Protein AF-A0A8S8YDJ9-F1 (afdb_monomer_lite)

pLDDT: mean 74.44, std 11.53, range [41.59, 96.06]

Structure (mmCIF, N/CA/C/O backbone):
data_AF-A0A8S8YDJ9-F1
#
_entry.id   AF-A0A8S8YDJ9-F1
#
loop_
_atom_site.group_PDB
_atom_site.id
_atom_site.type_symbol
_atom_site.label_atom_id
_atom_site.label_alt_id
_atom_site.label_comp_id
_atom_site.label_asym_id
_atom_site.label_entity_id
_atom_site.label_seq_id
_atom_site.pdbx_PDB_ins_code
_atom_site.Cartn_x
_atom_site.Cartn_y
_atom_site.Cartn_z
_atom_site.occupancy
_atom_site.B_iso_or_equiv
_atom_site.auth_seq_id
_atom_site.auth_comp_id
_atom_site.auth_asym_id
_atom_site.auth_atom_id
_atom_site.pdbx_PDB_model_num
ATOM 1 N N . MET A 1 1 ? -12.419 0.292 -3.341 1.00 79.31 1 MET A N 1
ATOM 2 C CA . MET A 1 1 ? -11.740 0.612 -4.610 1.00 79.31 1 MET A CA 1
ATOM 3 C C . MET A 1 1 ? -10.949 -0.607 -5.027 1.00 79.31 1 MET A C 1
ATOM 5 O O . MET A 1 1 ? -10.351 -1.228 -4.160 1.00 79.31 1 MET A O 1
ATOM 9 N N . THR A 1 2 ? -10.992 -0.977 -6.296 1.00 84.62 2 THR A N 1
ATOM 10 C CA . THR A 1 2 ? -10.229 -2.103 -6.840 1.00 84.62 2 THR A CA 1
ATOM 11 C C . THR A 1 2 ? -9.260 -1.567 -7.877 1.00 84.62 2 THR A C 1
ATOM 13 O O . THR A 1 2 ? -9.658 -0.756 -8.713 1.00 84.62 2 THR A O 1
ATOM 16 N N . PHE A 1 3 ? -8.011 -2.000 -7.786 1.00 85.38 3 PHE A N 1
ATOM 17 C CA . PHE A 1 3 ? -6.952 -1.690 -8.730 1.00 85.38 3 PHE A CA 1
ATOM 18 C C . PHE A 1 3 ? -6.614 -2.952 -9.513 1.00 85.38 3 PHE A C 1
ATOM 20 O O . PHE A 1 3 ? -6.456 -4.022 -8.924 1.00 85.38 3 PHE A O 1
ATOM 27 N N . CYS A 1 4 ? -6.510 -2.809 -10.828 1.00 86.69 4 CYS A N 1
ATOM 28 C CA . CYS A 1 4 ? -5.960 -3.822 -11.713 1.00 86.69 4 CYS A CA 1
ATOM 29 C C . CYS A 1 4 ? -4.775 -3.193 -12.439 1.00 86.69 4 CYS A C 1
ATOM 31 O O . CYS A 1 4 ? -4.942 -2.200 -13.148 1.00 86.69 4 CYS A O 1
ATOM 33 N N . VAL A 1 5 ? -3.591 -3.749 -12.214 1.00 84.88 5 VAL A N 1
ATOM 34 C CA . VAL A 1 5 ? -2.336 -3.304 -12.811 1.00 84.88 5 VAL A CA 1
ATOM 35 C C . VAL A 1 5 ? -1.809 -4.437 -13.670 1.00 84.88 5 VAL A C 1
ATOM 37 O O . VAL A 1 5 ? -1.662 -5.562 -13.197 1.00 84.88 5 VAL A O 1
ATOM 40 N N . THR A 1 6 ? -1.540 -4.141 -14.935 1.00 85.94 6 THR A N 1
ATOM 41 C CA . THR A 1 6 ? -0.989 -5.109 -15.888 1.00 85.94 6 THR A CA 1
ATOM 42 C C . THR A 1 6 ? 0.289 -4.562 -16.497 1.00 85.94 6 THR A C 1
ATOM 44 O O . THR A 1 6 ? 0.335 -3.398 -16.904 1.00 85.94 6 THR A O 1
ATOM 47 N N . PHE A 1 7 ? 1.325 -5.397 -16.529 1.00 83.25 7 PHE A N 1
ATOM 48 C CA . PHE A 1 7 ? 2.661 -5.022 -16.972 1.00 83.25 7 PHE A CA 1
ATOM 49 C C . PHE A 1 7 ? 2.970 -5.595 -18.348 1.00 83.25 7 PHE A C 1
ATOM 51 O O . PHE A 1 7 ? 2.649 -6.744 -18.657 1.00 83.25 7 PHE A O 1
ATOM 58 N N . TYR A 1 8 ? 3.618 -4.784 -19.180 1.00 82.81 8 TYR A N 1
ATOM 59 C CA . TYR A 1 8 ? 4.035 -5.178 -20.518 1.00 82.81 8 TYR A CA 1
ATOM 60 C C . TYR A 1 8 ? 5.385 -4.551 -20.863 1.00 82.81 8 TYR A C 1
ATOM 62 O O . TYR A 1 8 ? 5.627 -3.375 -20.585 1.00 82.81 8 TYR A O 1
ATOM 70 N N . GLY A 1 9 ? 6.254 -5.320 -21.515 1.00 77.56 9 GLY A N 1
ATOM 71 C CA . GLY A 1 9 ? 7.500 -4.805 -22.071 1.00 77.56 9 GLY A CA 1
ATOM 72 C C . GLY A 1 9 ? 7.311 -4.041 -23.376 1.00 77.56 9 GLY A C 1
ATOM 73 O O . GLY A 1 9 ? 6.225 -4.007 -23.967 1.00 77.56 9 GLY A O 1
ATOM 74 N N . ALA A 1 10 ? 8.410 -3.452 -23.848 1.00 73.81 10 ALA A N 1
ATOM 75 C CA . ALA A 1 10 ? 8.499 -2.893 -25.189 1.00 73.81 10 ALA A CA 1
ATOM 76 C C . ALA A 1 10 ? 8.128 -3.930 -26.267 1.00 73.81 10 ALA A C 1
ATOM 78 O O . ALA A 1 10 ? 8.262 -5.141 -26.074 1.00 73.81 10 ALA A O 1
ATOM 79 N N . LEU A 1 11 ? 7.640 -3.435 -27.406 1.00 75.19 11 LEU A N 1
ATOM 80 C CA . LEU A 1 11 ? 7.320 -4.275 -28.558 1.00 75.19 11 LEU A CA 1
ATOM 81 C C . LEU A 1 11 ? 8.610 -4.863 -29.142 1.00 75.19 11 LEU A C 1
ATOM 83 O O . LEU A 1 11 ? 9.578 -4.131 -29.352 1.00 75.19 11 LEU A O 1
ATOM 87 N N . ASP A 1 12 ? 8.604 -6.166 -29.417 1.00 70.56 12 ASP A N 1
ATOM 88 C CA . ASP A 1 12 ? 9.659 -6.821 -30.187 1.00 70.56 12 ASP A CA 1
ATOM 89 C C . ASP A 1 12 ? 9.605 -6.405 -31.674 1.00 70.56 12 ASP A C 1
ATOM 91 O O . ASP A 1 12 ? 8.665 -5.745 -32.133 1.00 70.56 12 ASP A O 1
ATOM 95 N N . GLU A 1 13 ? 10.615 -6.800 -32.456 1.00 70.44 13 GLU A N 1
ATOM 96 C CA . GLU A 1 13 ? 10.688 -6.524 -33.904 1.00 70.44 13 GLU A CA 1
ATOM 97 C C . GLU A 1 13 ? 9.498 -7.109 -34.696 1.00 70.44 13 GLU A C 1
ATOM 99 O O . GLU A 1 13 ? 9.236 -6.711 -35.832 1.00 70.44 13 GLU A O 1
ATOM 104 N N . ASN A 1 14 ? 8.747 -8.029 -34.088 1.00 75.38 14 ASN A N 1
ATOM 105 C CA . ASN A 1 14 ? 7.589 -8.713 -34.645 1.00 75.38 14 ASN A CA 1
ATOM 106 C C . ASN A 1 14 ? 6.248 -8.123 -34.157 1.00 75.38 14 ASN A C 1
ATOM 108 O O . ASN A 1 14 ? 5.192 -8.609 -34.568 1.00 75.38 14 ASN A O 1
ATOM 112 N N . GLY A 1 15 ? 6.270 -7.072 -33.330 1.00 70.88 15 GLY A N 1
ATOM 113 C CA . GLY A 1 15 ? 5.084 -6.411 -32.784 1.00 70.88 15 GLY A CA 1
ATOM 114 C C . GLY A 1 15 ? 4.418 -7.137 -31.608 1.00 70.88 15 GLY A C 1
ATOM 115 O O . GLY A 1 15 ? 3.304 -6.765 -31.232 1.00 70.88 15 GLY A O 1
ATOM 116 N N . ASN A 1 16 ? 5.059 -8.144 -31.012 1.00 73.12 16 ASN A N 1
ATOM 117 C CA . ASN A 1 16 ? 4.584 -8.795 -29.793 1.00 73.12 16 ASN A CA 1
ATOM 118 C C . ASN A 1 16 ? 5.128 -8.085 -28.551 1.00 73.12 16 ASN A C 1
ATOM 120 O O . ASN A 1 16 ? 6.233 -7.547 -28.539 1.00 73.12 16 ASN A O 1
ATOM 124 N N . ARG A 1 17 ? 4.341 -8.103 -27.474 1.00 70.44 17 ARG A N 1
ATOM 125 C CA . ARG A 1 17 ? 4.758 -7.580 -26.169 1.00 70.44 17 ARG A CA 1
ATOM 126 C C . ARG A 1 17 ? 5.480 -8.679 -25.401 1.00 70.44 17 ARG A C 1
ATOM 128 O O . ARG A 1 17 ? 4.896 -9.739 -25.179 1.00 70.44 17 ARG A O 1
ATOM 135 N N . ALA A 1 18 ? 6.713 -8.423 -24.979 1.00 68.31 18 ALA A N 1
ATOM 136 C CA . ALA A 1 18 ? 7.407 -9.327 -24.072 1.00 68.31 18 ALA A CA 1
ATOM 137 C C . ALA A 1 18 ? 6.755 -9.275 -22.674 1.00 68.31 18 ALA A C 1
ATOM 139 O O . ALA A 1 18 ? 6.411 -8.177 -22.214 1.00 68.31 18 ALA A O 1
ATOM 140 N N . PRO A 1 19 ? 6.565 -10.422 -21.992 1.00 68.56 19 PRO A N 1
ATOM 141 C CA . PRO A 1 19 ? 6.197 -10.415 -20.582 1.00 68.56 19 PRO A CA 1
ATOM 142 C C . PRO A 1 19 ? 7.342 -9.787 -19.782 1.00 68.56 19 PRO A C 1
ATOM 144 O O . PRO A 1 19 ? 8.508 -10.120 -20.001 1.00 68.56 19 PRO A O 1
ATOM 147 N N . VAL A 1 20 ? 7.008 -8.850 -18.897 1.00 72.06 20 VAL A N 1
ATOM 148 C CA . VAL A 1 20 ? 7.967 -8.182 -18.017 1.00 72.06 20 VAL A CA 1
ATOM 149 C C . VAL A 1 20 ? 7.431 -8.245 -16.602 1.00 72.06 20 VAL A C 1
ATOM 151 O O . VAL A 1 20 ? 6.293 -7.854 -16.345 1.00 72.06 20 VAL A O 1
ATOM 154 N N . GLU A 1 21 ? 8.283 -8.710 -15.702 1.00 75.00 21 GLU A N 1
ATOM 155 C CA . GLU A 1 21 ? 8.014 -8.727 -14.275 1.00 75.00 21 GLU A CA 1
ATOM 156 C C . GLU A 1 21 ? 8.369 -7.360 -13.690 1.00 75.00 21 GLU A C 1
ATOM 158 O O . GLU A 1 21 ? 9.458 -6.830 -13.919 1.00 75.00 21 GLU A O 1
ATOM 163 N N . ALA A 1 22 ? 7.428 -6.774 -12.959 1.00 75.88 22 ALA A N 1
ATOM 164 C CA . ALA A 1 22 ? 7.598 -5.483 -12.308 1.00 75.88 22 ALA A CA 1
ATOM 165 C C . ALA A 1 22 ? 7.044 -5.532 -10.884 1.00 75.88 22 ALA A C 1
ATOM 167 O O . ALA A 1 22 ? 6.493 -6.549 -10.444 1.00 75.88 22 ALA A O 1
ATOM 168 N N . ARG A 1 23 ? 7.216 -4.430 -10.152 1.00 77.56 23 ARG A N 1
ATOM 169 C CA . ARG A 1 23 ? 6.798 -4.315 -8.756 1.00 77.56 23 ARG A CA 1
ATOM 170 C C . ARG A 1 23 ? 5.727 -3.253 -8.609 1.00 77.56 23 ARG A C 1
ATOM 172 O O . ARG A 1 23 ? 5.729 -2.232 -9.301 1.00 77.56 23 ARG A O 1
ATOM 179 N N . CYS A 1 24 ? 4.778 -3.517 -7.719 1.00 82.06 24 CYS A N 1
ATOM 180 C CA . CYS A 1 24 ? 3.691 -2.600 -7.416 1.00 82.06 24 CYS A CA 1
ATOM 181 C C . CYS A 1 24 ? 3.555 -2.429 -5.909 1.00 82.06 24 CYS A C 1
ATOM 183 O O . CYS A 1 24 ? 3.315 -3.396 -5.181 1.00 82.06 24 CYS A O 1
ATOM 185 N N . HIS A 1 25 ? 3.660 -1.181 -5.468 1.00 84.50 25 HIS A N 1
ATOM 186 C CA . HIS A 1 25 ? 3.605 -0.800 -4.071 1.00 84.50 25 HIS A CA 1
ATOM 187 C C . HIS A 1 25 ? 2.515 0.246 -3.860 1.00 84.50 25 HIS A C 1
ATOM 189 O O . HIS A 1 25 ? 2.492 1.288 -4.512 1.00 84.50 25 HIS A O 1
ATOM 195 N N . LEU A 1 26 ? 1.613 -0.007 -2.916 1.00 86.00 26 LEU A N 1
ATOM 196 C CA . LEU A 1 26 ? 0.724 1.032 -2.401 1.00 86.00 26 LEU A CA 1
ATOM 197 C C . LEU A 1 26 ? 1.397 1.671 -1.187 1.00 86.00 26 LEU A C 1
ATOM 199 O O . LEU A 1 26 ? 1.837 0.947 -0.302 1.00 86.00 26 LEU A O 1
ATOM 203 N N . MET A 1 27 ? 1.473 2.997 -1.117 1.00 85.81 27 MET A N 1
ATOM 204 C CA . MET A 1 27 ? 2.144 3.733 -0.038 1.00 85.81 27 MET A CA 1
ATOM 205 C C . MET A 1 27 ? 1.308 4.928 0.421 1.00 85.81 27 MET A C 1
ATOM 207 O O . MET A 1 27 ? 0.552 5.493 -0.366 1.00 85.81 27 MET A O 1
ATOM 211 N N . THR A 1 28 ? 1.459 5.345 1.677 1.00 86.62 28 THR A N 1
ATOM 212 C CA . THR A 1 28 ? 0.968 6.657 2.133 1.00 86.62 28 THR A CA 1
ATOM 213 C C . THR A 1 28 ? 1.988 7.761 1.858 1.00 86.62 28 THR A C 1
ATOM 215 O O . THR A 1 28 ? 3.147 7.473 1.560 1.00 86.62 28 THR A O 1
ATOM 218 N N . THR A 1 29 ? 1.606 9.033 1.998 1.00 86.25 29 THR A N 1
ATOM 219 C CA . THR A 1 29 ? 2.517 10.176 1.801 1.00 86.25 29 THR A CA 1
ATOM 220 C C . THR A 1 29 ? 3.839 10.038 2.562 1.00 86.25 29 THR A C 1
ATOM 222 O O . THR A 1 29 ? 4.905 10.235 1.978 1.00 86.25 29 THR A O 1
ATOM 225 N N . LYS A 1 30 ? 3.819 9.681 3.855 1.00 82.31 30 LYS A N 1
ATOM 226 C CA . LYS A 1 30 ? 5.060 9.548 4.640 1.00 82.31 30 LYS A CA 1
ATOM 227 C C . LYS A 1 30 ? 5.906 8.361 4.189 1.00 82.31 30 LYS A C 1
ATOM 229 O O . LYS A 1 30 ? 7.131 8.441 4.220 1.00 82.31 30 LYS A O 1
ATOM 234 N N . GLN A 1 31 ? 5.267 7.269 3.780 1.00 83.75 31 GLN A N 1
ATOM 235 C CA . GLN A 1 31 ? 5.960 6.099 3.243 1.00 83.75 31 GLN A CA 1
ATOM 236 C C . GLN A 1 31 ? 6.604 6.410 1.891 1.00 83.75 31 GLN A C 1
ATOM 238 O O . GLN A 1 31 ? 7.770 6.088 1.685 1.00 83.75 31 GLN A O 1
ATOM 243 N N . TYR A 1 32 ? 5.887 7.126 1.026 1.00 86.38 32 TYR A N 1
ATOM 244 C CA . TYR A 1 32 ? 6.387 7.583 -0.264 1.00 86.38 32 TYR A CA 1
ATOM 245 C C . TYR A 1 32 ? 7.590 8.524 -0.116 1.00 86.38 32 TYR A C 1
ATOM 247 O O . TYR A 1 32 ? 8.578 8.359 -0.818 1.00 86.38 32 TY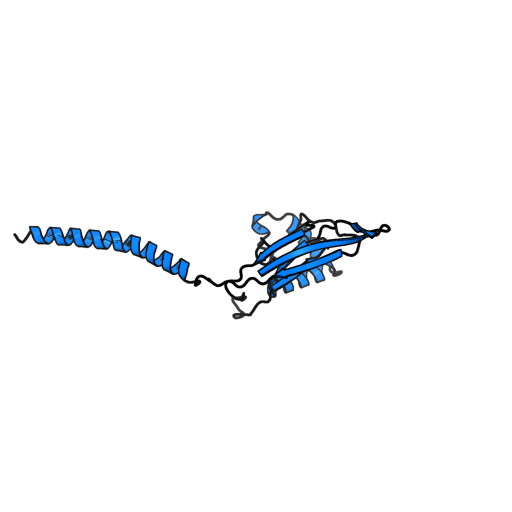R A O 1
ATOM 255 N N . GLN A 1 33 ? 7.573 9.449 0.849 1.00 86.25 33 GLN A N 1
ATOM 256 C CA . GLN A 1 33 ? 8.731 10.312 1.132 1.00 86.25 33 GLN A CA 1
ATOM 257 C C . GLN A 1 33 ? 9.979 9.515 1.538 1.00 86.25 33 GLN A C 1
ATOM 259 O O . GLN A 1 33 ? 11.093 9.858 1.147 1.00 86.25 33 GLN A O 1
ATOM 264 N N . ARG A 1 34 ? 9.806 8.435 2.311 1.00 81.38 34 ARG A N 1
ATOM 265 C CA . ARG A 1 34 ? 10.914 7.530 2.655 1.00 81.38 34 ARG A CA 1
ATOM 266 C C . ARG A 1 34 ? 11.397 6.741 1.444 1.00 81.38 34 ARG A C 1
ATOM 268 O O . ARG A 1 34 ? 12.600 6.575 1.286 1.00 81.38 34 ARG A O 1
ATOM 275 N N . TYR A 1 35 ? 10.476 6.290 0.595 1.00 82.12 35 TYR A N 1
ATOM 276 C CA . TYR A 1 35 ? 10.815 5.627 -0.662 1.00 82.12 35 TYR A CA 1
ATOM 277 C C . TYR A 1 35 ? 11.603 6.557 -1.587 1.00 82.12 35 TYR A C 1
ATOM 279 O O . TYR A 1 35 ? 12.647 6.169 -2.091 1.00 82.12 35 TYR A O 1
ATOM 287 N N . GLU A 1 36 ? 11.165 7.805 -1.759 1.00 85.69 36 GLU A N 1
ATOM 288 C CA . GLU A 1 36 ? 11.868 8.807 -2.566 1.00 85.69 36 GLU A CA 1
ATOM 289 C C . GLU A 1 36 ? 13.277 9.064 -2.028 1.00 85.69 36 GLU A C 1
ATOM 291 O O . GLU A 1 36 ? 14.239 9.127 -2.796 1.00 85.69 36 GLU A O 1
ATOM 296 N N . GLN A 1 37 ? 13.413 9.160 -0.703 1.00 80.88 37 GLN A N 1
ATOM 297 C CA . GLN A 1 37 ? 14.713 9.271 -0.065 1.00 80.88 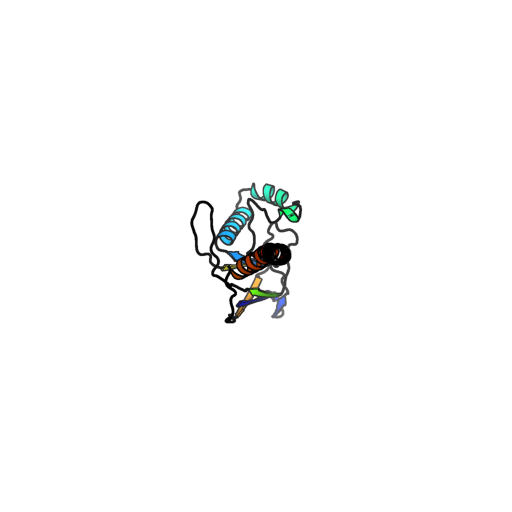37 GLN A CA 1
ATOM 298 C C . GLN A 1 37 ? 15.581 8.051 -0.391 1.00 80.88 37 GLN A C 1
ATOM 300 O O . GLN A 1 37 ? 16.685 8.236 -0.890 1.00 80.88 37 GLN A O 1
ATOM 305 N N . ALA A 1 38 ? 15.090 6.827 -0.179 1.00 78.50 38 ALA A N 1
ATOM 306 C CA . ALA A 1 38 ? 15.817 5.595 -0.493 1.00 78.50 38 ALA A CA 1
ATOM 307 C C . ALA A 1 38 ? 16.204 5.499 -1.982 1.00 78.50 38 ALA A C 1
ATOM 309 O O . ALA A 1 38 ? 17.346 5.185 -2.301 1.00 78.50 38 ALA A O 1
ATOM 310 N N . TYR A 1 39 ? 15.296 5.858 -2.890 1.00 80.00 39 TYR A N 1
ATOM 311 C CA . TYR A 1 39 ? 15.536 5.867 -4.332 1.00 80.00 39 TYR A CA 1
ATOM 312 C C . TYR A 1 39 ? 16.630 6.865 -4.728 1.00 80.00 39 TYR A C 1
ATOM 314 O O . TYR A 1 39 ? 17.572 6.511 -5.438 1.00 80.00 39 TYR A O 1
ATOM 322 N N . SER A 1 40 ? 16.521 8.110 -4.250 1.00 83.19 40 SER A N 1
ATOM 323 C CA . SER A 1 40 ? 17.510 9.170 -4.486 1.00 83.19 40 SER A CA 1
ATOM 324 C C . SER A 1 40 ? 18.891 8.740 -4.011 1.00 83.19 40 SER A C 1
ATOM 326 O O . SER A 1 40 ? 19.893 8.956 -4.682 1.00 83.19 40 SER A O 1
ATOM 328 N N . ASN A 1 41 ? 18.917 8.077 -2.866 1.00 77.00 41 ASN A N 1
ATOM 329 C CA . ASN A 1 41 ? 20.110 7.611 -2.205 1.00 77.00 41 ASN A CA 1
ATOM 330 C C . ASN A 1 41 ? 20.797 6.442 -2.919 1.00 77.00 41 ASN A C 1
ATOM 332 O O . ASN A 1 41 ? 22.004 6.525 -3.137 1.00 77.00 41 ASN A O 1
ATOM 336 N N . ALA A 1 42 ? 20.040 5.433 -3.357 1.00 73.75 42 ALA A N 1
ATOM 337 C CA . ALA A 1 42 ? 20.547 4.325 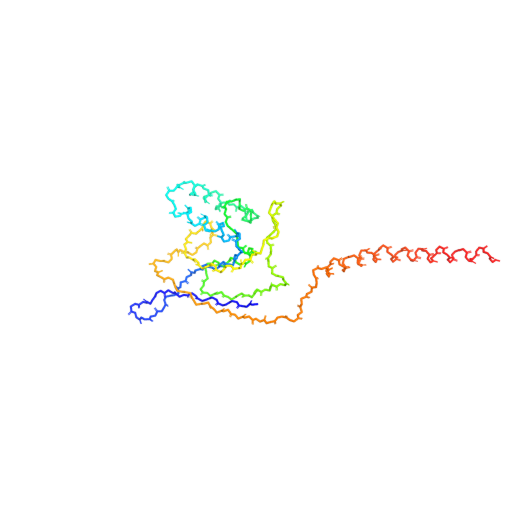-4.171 1.00 73.75 42 ALA A CA 1
ATOM 338 C C . ALA A 1 42 ? 21.102 4.797 -5.528 1.00 73.75 42 ALA A C 1
ATOM 340 O O . ALA A 1 42 ? 22.048 4.229 -6.060 1.00 73.75 42 ALA A O 1
ATOM 341 N N . HIS A 1 43 ? 20.551 5.884 -6.073 1.00 78.25 43 HIS A N 1
ATOM 342 C CA . HIS A 1 43 ? 21.034 6.504 -7.312 1.00 78.25 43 HIS A CA 1
ATOM 343 C C . HIS A 1 43 ? 22.018 7.659 -7.067 1.00 78.25 43 HIS A C 1
ATOM 345 O O . HIS A 1 43 ? 22.448 8.328 -8.012 1.00 78.25 43 HIS A O 1
ATOM 351 N N . SER A 1 44 ? 22.384 7.919 -5.809 1.00 74.62 44 SER A N 1
ATOM 352 C CA . SER A 1 44 ? 23.367 8.934 -5.450 1.00 74.62 44 SER A CA 1
ATOM 353 C C . SER A 1 44 ? 24.758 8.316 -5.379 1.00 74.62 44 SER A C 1
ATOM 355 O O . SER A 1 44 ? 24.946 7.205 -4.906 1.00 74.62 44 SER A O 1
ATOM 357 N N . SER A 1 45 ? 25.780 9.076 -5.771 1.00 64.25 45 SER A N 1
ATOM 358 C CA . SER A 1 45 ? 27.186 8.643 -5.699 1.00 64.25 45 SER A CA 1
ATOM 359 C C . SER A 1 45 ? 27.725 8.479 -4.258 1.00 64.25 45 SER A C 1
ATOM 361 O O . SER A 1 45 ? 28.933 8.314 -4.072 1.00 64.25 45 SER A O 1
ATOM 363 N N . TYR A 1 46 ? 26.879 8.595 -3.229 1.00 62.22 46 TYR A N 1
ATOM 364 C CA . TYR A 1 46 ? 27.265 8.513 -1.821 1.00 62.22 46 TYR A CA 1
ATOM 365 C C . TYR A 1 46 ? 27.161 7.051 -1.346 1.00 62.22 46 TYR A C 1
ATOM 367 O O . TYR A 1 46 ? 26.117 6.612 -0.875 1.00 62.22 46 TYR A O 1
ATOM 375 N N . GLY A 1 47 ? 28.267 6.310 -1.447 1.00 58.06 47 GLY A N 1
ATOM 376 C CA . GLY A 1 47 ? 28.357 4.856 -1.209 1.00 58.06 47 GLY A CA 1
ATOM 377 C C . GLY A 1 47 ? 28.213 4.366 0.239 1.00 58.06 47 GLY A C 1
ATOM 378 O O . GLY A 1 47 ? 28.795 3.353 0.586 1.00 58.06 47 GLY A O 1
ATOM 379 N N . TRP A 1 48 ? 27.488 5.081 1.102 1.00 65.50 48 TRP A N 1
ATOM 380 C CA . TRP A 1 48 ? 27.110 4.563 2.428 1.00 65.50 48 TRP A CA 1
ATOM 381 C C . TRP A 1 48 ? 25.789 3.788 2.397 1.00 65.50 48 TRP A C 1
ATOM 383 O O . TRP A 1 48 ? 25.440 3.147 3.384 1.00 65.50 48 TRP A O 1
ATOM 393 N N . TRP A 1 49 ? 25.044 3.879 1.292 1.00 63.88 49 TRP A N 1
ATOM 394 C CA . TRP A 1 49 ? 23.802 3.137 1.095 1.00 63.88 49 TRP A CA 1
ATOM 395 C C . TRP A 1 49 ? 24.046 1.672 0.775 1.00 63.88 49 TRP A C 1
ATOM 397 O O . TRP A 1 49 ? 23.379 0.843 1.377 1.00 63.88 49 TRP A O 1
ATOM 407 N N . ASP A 1 50 ? 25.046 1.365 -0.052 1.00 64.06 50 ASP A N 1
ATOM 408 C CA . ASP A 1 50 ? 25.442 -0.013 -0.371 1.00 64.06 50 ASP A CA 1
ATOM 409 C C . ASP A 1 50 ? 25.782 -0.806 0.907 1.00 64.06 50 ASP A C 1
ATOM 411 O O . ASP A 1 50 ? 25.282 -1.907 1.117 1.00 64.06 50 ASP A O 1
ATOM 415 N N . ASP A 1 51 ? 26.533 -0.192 1.832 1.00 66.00 51 ASP A N 1
ATOM 416 C CA . ASP A 1 51 ? 26.886 -0.800 3.124 1.00 66.00 51 ASP A CA 1
ATOM 417 C C . ASP A 1 51 ? 25.662 -1.060 4.026 1.00 66.00 51 ASP A C 1
ATOM 419 O O . ASP A 1 51 ? 25.685 -1.956 4.870 1.00 66.00 51 ASP A O 1
ATOM 423 N N . ILE A 1 52 ? 24.601 -0.255 3.907 1.00 65.12 52 ILE A N 1
ATOM 424 C CA . ILE A 1 52 ? 23.367 -0.433 4.685 1.00 65.12 52 ILE A CA 1
ATOM 425 C C . ILE A 1 52 ? 22.451 -1.453 4.019 1.00 65.12 52 ILE A C 1
ATOM 427 O O . ILE A 1 52 ? 21.829 -2.237 4.731 1.00 65.12 52 ILE A O 1
ATOM 431 N N . ASP A 1 53 ? 22.381 -1.472 2.693 1.00 64.94 53 ASP A N 1
ATOM 432 C CA . ASP A 1 53 ? 21.546 -2.404 1.940 1.00 64.94 53 ASP A CA 1
ATOM 433 C C . ASP A 1 53 ? 21.976 -3.856 2.188 1.00 64.94 53 ASP A C 1
ATOM 435 O O . ASP A 1 53 ? 21.151 -4.693 2.560 1.00 64.94 53 ASP A O 1
ATOM 439 N N . ASP A 1 54 ? 23.287 -4.118 2.181 1.00 64.50 54 ASP A N 1
ATOM 440 C CA . ASP A 1 54 ? 23.861 -5.420 2.548 1.00 64.50 54 ASP A CA 1
ATOM 441 C C . ASP A 1 54 ? 23.507 -5.836 3.992 1.00 64.50 54 ASP A C 1
ATOM 443 O O . ASP A 1 54 ? 23.231 -7.006 4.272 1.00 64.50 54 ASP A O 1
ATOM 447 N N . LEU A 1 55 ? 23.458 -4.882 4.933 1.00 62.88 55 LEU A N 1
ATOM 448 C CA . LEU A 1 55 ? 23.044 -5.137 6.322 1.00 62.88 55 LEU A CA 1
ATOM 449 C C . LEU A 1 55 ? 21.532 -5.375 6.465 1.00 62.88 55 LEU A C 1
ATOM 451 O O . LEU A 1 55 ? 21.087 -5.976 7.450 1.00 62.88 55 LEU A O 1
ATOM 455 N N . LEU A 1 56 ? 20.729 -4.868 5.529 1.00 62.84 56 LEU A N 1
ATOM 456 C CA . LEU A 1 56 ? 19.278 -5.042 5.492 1.00 62.84 56 LEU A CA 1
ATOM 457 C C . LEU A 1 56 ? 18.873 -6.334 4.771 1.00 62.84 56 LEU A C 1
ATOM 459 O O . LEU A 1 56 ? 17.860 -6.931 5.149 1.00 62.84 56 LEU A O 1
ATOM 463 N N . ALA A 1 57 ? 19.681 -6.801 3.816 1.00 62.94 57 ALA A N 1
ATOM 464 C CA . ALA A 1 57 ? 19.449 -8.017 3.042 1.00 62.94 57 ALA A CA 1
ATOM 465 C C . ALA A 1 57 ? 19.464 -9.302 3.899 1.00 62.94 57 ALA A C 1
ATOM 467 O O . ALA A 1 57 ? 18.624 -10.178 3.695 1.00 62.94 57 ALA A O 1
ATOM 468 N N . ASP A 1 58 ? 20.350 -9.406 4.901 1.00 61.75 58 ASP A N 1
ATOM 469 C CA . ASP A 1 58 ? 20.483 -10.591 5.784 1.00 61.75 58 ASP A CA 1
AT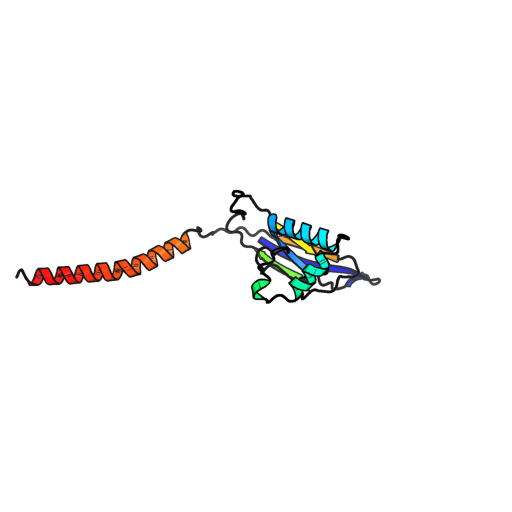OM 470 C C . ASP A 1 58 ? 19.601 -10.527 7.051 1.00 61.75 58 ASP A C 1
ATOM 472 O O . ASP A 1 58 ? 19.848 -11.155 8.087 1.00 61.75 58 ASP A O 1
ATOM 476 N N . ARG A 1 59 ? 18.550 -9.707 7.026 1.00 63.28 59 ARG A N 1
ATOM 477 C CA . ARG A 1 59 ? 17.709 -9.494 8.200 1.00 63.28 59 ARG A CA 1
ATOM 478 C C . ARG A 1 59 ? 16.677 -10.612 8.370 1.00 63.28 59 ARG A C 1
ATOM 480 O O . ARG A 1 59 ? 15.962 -10.978 7.441 1.00 63.28 59 ARG A O 1
ATOM 487 N N . ALA A 1 60 ? 16.510 -11.079 9.612 1.00 57.12 60 ALA A N 1
ATOM 488 C CA . ALA A 1 60 ? 15.457 -12.028 9.968 1.00 57.12 60 ALA A CA 1
ATOM 489 C C . ALA A 1 60 ? 14.064 -11.541 9.493 1.00 57.12 60 ALA A C 1
ATOM 491 O O . ALA A 1 60 ? 13.751 -10.353 9.661 1.00 57.12 60 ALA A O 1
ATOM 492 N N . PRO A 1 61 ? 13.193 -12.430 8.969 1.00 58.00 61 PRO A N 1
ATOM 493 C CA . PRO A 1 61 ? 11.908 -12.046 8.374 1.00 58.00 61 PRO A CA 1
ATOM 494 C C . PRO A 1 61 ? 11.026 -11.190 9.294 1.00 58.00 61 PRO A C 1
ATOM 496 O O . PRO A 1 61 ? 10.346 -10.272 8.840 1.00 58.00 61 PRO A O 1
ATOM 499 N N . GLU A 1 62 ? 11.066 -11.426 10.609 1.00 61.56 62 GLU A N 1
ATOM 500 C CA . GLU A 1 62 ? 10.309 -10.639 11.590 1.00 61.56 62 GLU A CA 1
ATOM 501 C C . GLU A 1 62 ? 10.743 -9.170 11.729 1.00 61.56 62 GLU A C 1
ATOM 503 O O . GLU A 1 62 ? 9.941 -8.340 12.167 1.00 61.56 62 GLU A O 1
ATOM 508 N N . LEU A 1 63 ? 11.989 -8.839 11.383 1.00 59.50 63 LEU A N 1
ATOM 509 C CA . LEU A 1 63 ? 12.570 -7.504 11.540 1.00 59.50 63 LEU A CA 1
ATOM 510 C C . LEU A 1 63 ? 12.511 -6.687 10.243 1.00 59.50 63 LEU A C 1
ATOM 512 O O . LEU A 1 63 ? 12.788 -5.486 10.268 1.00 59.50 63 LEU A O 1
ATOM 516 N N . ARG A 1 64 ? 12.118 -7.304 9.124 1.00 61.44 64 ARG A N 1
ATOM 517 C CA . ARG A 1 64 ? 11.980 -6.642 7.817 1.00 61.44 64 ARG A CA 1
ATOM 518 C C . ARG A 1 64 ? 10.982 -5.477 7.857 1.00 61.44 64 ARG A C 1
ATOM 520 O O . ARG A 1 64 ? 11.216 -4.437 7.263 1.00 61.44 64 ARG A O 1
ATOM 527 N N . ARG A 1 65 ? 9.948 -5.585 8.701 1.00 55.88 65 ARG A N 1
ATOM 528 C CA . ARG A 1 65 ? 8.976 -4.503 8.962 1.00 55.88 65 ARG A CA 1
ATOM 529 C C . ARG A 1 65 ? 9.540 -3.294 9.719 1.00 55.88 65 ARG A C 1
ATOM 531 O O . ARG A 1 65 ? 8.908 -2.242 9.745 1.00 55.88 65 ARG A O 1
ATOM 538 N N . TYR A 1 66 ? 10.664 -3.459 10.417 1.00 56.50 66 TYR A N 1
ATOM 539 C CA . TYR A 1 66 ? 11.283 -2.419 11.239 1.00 56.50 66 TYR A CA 1
ATOM 540 C C . TYR A 1 66 ? 12.510 -1.873 10.545 1.00 56.50 66 TYR A C 1
ATOM 542 O O . TYR A 1 66 ? 13.611 -1.961 11.081 1.00 56.50 66 TYR A O 1
ATOM 550 N N . ASP A 1 67 ? 12.345 -1.335 9.348 1.00 62.09 67 ASP A N 1
ATOM 551 C CA . ASP A 1 67 ? 13.449 -0.660 8.698 1.00 62.09 67 ASP A CA 1
ATOM 552 C C . ASP A 1 67 ? 13.584 0.780 9.234 1.00 62.09 67 ASP A C 1
ATOM 554 O O . ASP A 1 67 ? 12.701 1.612 8.996 1.00 62.09 67 ASP A O 1
ATOM 558 N N . PRO A 1 68 ? 14.631 1.094 10.029 1.00 56.19 68 PRO A N 1
ATOM 559 C CA . PRO A 1 68 ? 14.845 2.454 10.510 1.00 56.19 68 PRO A CA 1
ATOM 560 C C . PRO A 1 68 ? 15.214 3.422 9.379 1.00 56.19 68 PRO A C 1
ATOM 562 O O . PRO A 1 68 ? 15.117 4.632 9.588 1.00 56.19 68 PRO A O 1
ATOM 565 N N . MET A 1 69 ? 15.645 2.915 8.218 1.00 57.12 69 MET A N 1
ATOM 566 C CA . MET A 1 69 ? 16.193 3.722 7.122 1.00 57.12 69 MET A CA 1
ATOM 567 C C . MET A 1 69 ? 15.589 3.405 5.754 1.00 57.12 69 MET A C 1
ATOM 569 O O . MET A 1 69 ? 15.655 4.248 4.863 1.00 57.12 69 MET A O 1
ATOM 573 N N . GLY A 1 70 ? 14.957 2.250 5.600 1.00 64.69 70 GLY A N 1
ATOM 574 C CA . GLY A 1 70 ? 14.192 1.888 4.421 1.00 64.69 70 GLY A CA 1
ATOM 575 C C . GLY A 1 70 ? 12.728 2.297 4.482 1.00 64.69 70 GLY A C 1
ATOM 576 O O . GLY A 1 70 ? 12.195 2.873 5.443 1.00 64.69 70 GLY A O 1
ATOM 577 N N . TRP A 1 71 ? 12.079 2.035 3.363 1.00 74.44 71 TRP A N 1
ATOM 578 C CA . TRP A 1 71 ? 10.684 2.339 3.127 1.00 74.44 71 TRP A CA 1
ATOM 579 C C . TRP A 1 71 ? 9.839 1.092 3.382 1.00 74.44 71 TRP A C 1
ATOM 581 O O . TRP A 1 71 ? 10.320 -0.032 3.375 1.00 74.44 71 TRP A O 1
ATOM 591 N N . THR A 1 72 ? 8.558 1.297 3.663 1.00 74.81 72 THR A N 1
ATOM 592 C CA . THR A 1 72 ? 7.600 0.202 3.848 1.00 74.81 72 THR A CA 1
ATOM 593 C C . THR A 1 72 ? 6.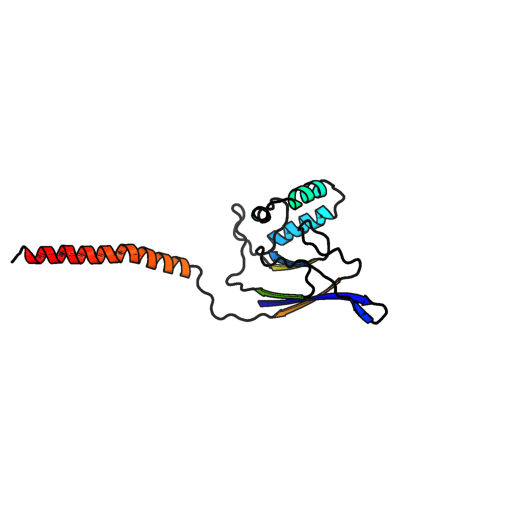338 0.538 3.080 1.00 74.81 72 THR A C 1
ATOM 595 O O . THR A 1 72 ? 5.976 1.712 2.967 1.00 74.81 72 THR A O 1
ATOM 598 N N . THR A 1 73 ? 5.656 -0.473 2.552 1.00 75.81 73 THR A N 1
ATOM 599 C CA . THR A 1 73 ? 4.373 -0.281 1.873 1.00 75.81 73 THR A CA 1
ATOM 600 C C . THR A 1 73 ? 3.241 -0.038 2.862 1.00 75.81 73 THR A C 1
ATOM 602 O O . THR A 1 73 ? 3.346 -0.292 4.068 1.00 75.81 73 THR A O 1
ATOM 605 N N . TYR A 1 74 ? 2.115 0.453 2.353 1.00 72.44 74 TYR A N 1
ATOM 606 C CA . TYR A 1 74 ? 0.866 0.576 3.086 1.00 72.44 74 TYR A CA 1
ATOM 607 C C . TYR A 1 74 ? 0.400 -0.811 3.506 1.00 72.44 74 TYR A C 1
ATOM 609 O O . TYR A 1 74 ? -0.288 -1.504 2.760 1.00 72.44 74 TYR A O 1
ATOM 617 N N . ARG A 1 75 ? 0.779 -1.216 4.720 1.00 70.81 75 ARG A N 1
ATOM 618 C CA . ARG A 1 75 ? 0.764 -2.617 5.155 1.00 70.81 75 ARG A CA 1
ATOM 619 C C . ARG A 1 75 ? 1.683 -3.469 4.260 1.00 70.81 75 ARG A C 1
ATOM 621 O O . ARG A 1 75 ? 1.715 -3.332 3.041 1.00 70.81 75 ARG A O 1
ATOM 628 N N . ASP A 1 76 ? 2.387 -4.412 4.871 1.00 59.53 76 ASP A N 1
ATOM 629 C CA . ASP A 1 76 ? 3.330 -5.314 4.179 1.00 59.53 76 ASP A CA 1
ATOM 630 C C . ASP A 1 76 ? 2.661 -6.161 3.068 1.00 59.53 76 ASP A C 1
ATOM 632 O O . ASP A 1 76 ? 3.296 -6.708 2.183 1.00 59.53 76 ASP A O 1
ATOM 636 N N . VAL A 1 77 ? 1.325 -6.226 3.082 1.00 60.78 77 VAL A N 1
ATOM 637 C CA . VAL A 1 77 ? 0.489 -6.983 2.137 1.00 60.78 77 VAL A CA 1
ATOM 638 C C . VAL A 1 77 ? 0.408 -6.341 0.743 1.00 60.78 77 VAL A C 1
ATOM 640 O O . VAL A 1 77 ? 0.019 -7.016 -0.204 1.00 60.78 77 VAL A O 1
ATOM 643 N N . HIS A 1 78 ? 0.747 -5.055 0.599 1.00 67.06 78 HIS A N 1
ATOM 644 C CA . HIS A 1 78 ? 0.695 -4.352 -0.693 1.00 67.06 78 HIS A CA 1
ATOM 645 C C . HIS A 1 78 ? 2.080 -4.141 -1.313 1.00 67.06 78 HIS A C 1
ATOM 647 O O . HIS A 1 78 ? 2.276 -3.170 -2.043 1.00 67.06 78 HIS A O 1
ATOM 653 N N . ALA A 1 79 ? 3.032 -5.020 -1.004 1.00 66.94 79 ALA A N 1
ATOM 654 C CA . ALA A 1 79 ? 4.252 -5.187 -1.774 1.00 66.94 79 ALA A CA 1
ATOM 655 C C . ALA A 1 79 ? 4.071 -6.392 -2.703 1.00 66.94 79 ALA A C 1
ATOM 657 O O . ALA A 1 79 ? 4.056 -7.537 -2.254 1.00 66.94 79 ALA A O 1
ATOM 658 N N . TYR A 1 80 ? 3.866 -6.124 -3.992 1.00 67.31 80 TYR A N 1
ATOM 659 C CA . TYR A 1 80 ? 3.797 -7.170 -5.006 1.00 67.31 80 TYR A CA 1
ATOM 660 C C . TYR A 1 80 ? 5.101 -7.173 -5.791 1.00 67.31 80 TYR A C 1
ATOM 662 O O . TYR A 1 80 ? 5.375 -6.232 -6.535 1.00 67.31 80 TYR A O 1
ATOM 670 N N . GLU A 1 81 ? 5.894 -8.221 -5.596 1.00 70.00 81 GLU A N 1
ATOM 671 C CA . GLU A 1 81 ? 7.221 -8.398 -6.186 1.00 70.00 81 GLU A CA 1
ATOM 672 C C . GLU A 1 81 ? 7.170 -9.465 -7.291 1.00 70.00 81 GLU A C 1
ATOM 674 O O . GLU A 1 81 ? 6.452 -10.456 -7.156 1.00 70.00 81 GLU A O 1
ATOM 679 N N . ALA A 1 82 ? 7.916 -9.252 -8.382 1.00 70.75 82 ALA A N 1
ATOM 680 C CA . ALA A 1 82 ? 8.056 -10.184 -9.510 1.00 70.75 82 ALA A CA 1
ATOM 681 C C . ALA A 1 82 ? 6.718 -10.667 -10.119 1.00 70.75 82 ALA A C 1
ATOM 683 O O . ALA A 1 82 ? 6.454 -11.861 -10.267 1.00 70.75 82 ALA A O 1
ATOM 684 N N . VAL A 1 83 ? 5.841 -9.721 -10.469 1.00 72.44 83 VAL A N 1
ATOM 685 C CA . VAL A 1 83 ? 4.481 -9.998 -10.960 1.00 72.44 83 VAL A CA 1
ATOM 686 C C . VAL A 1 83 ? 4.251 -9.401 -12.348 1.00 72.44 83 VAL A C 1
ATOM 688 O O . VAL A 1 83 ? 4.706 -8.301 -12.645 1.00 72.44 83 VAL A O 1
ATOM 691 N N . ASN A 1 84 ? 3.504 -10.123 -13.192 1.00 73.75 84 ASN A N 1
ATOM 692 C CA . ASN A 1 84 ? 3.066 -9.659 -14.521 1.00 73.75 84 ASN A CA 1
ATOM 693 C C . ASN A 1 84 ? 1.694 -8.956 -14.473 1.00 73.75 84 ASN A C 1
ATOM 695 O O . ASN A 1 84 ? 1.386 -8.087 -15.288 1.00 73.75 84 ASN A O 1
ATOM 699 N N . GLU A 1 85 ? 0.860 -9.334 -13.507 1.00 79.44 85 GLU A N 1
ATOM 700 C CA . GLU A 1 85 ? -0.468 -8.770 -13.286 1.00 79.44 85 GLU A CA 1
ATOM 701 C C . GLU A 1 85 ? -0.774 -8.777 -11.790 1.00 79.44 85 GLU A C 1
ATOM 703 O O . GLU A 1 85 ? -0.511 -9.758 -11.091 1.00 79.44 85 GLU A O 1
ATOM 708 N N . VAL A 1 86 ? -1.353 -7.680 -11.304 1.00 82.12 86 VAL A N 1
ATOM 709 C CA . VAL A 1 86 ? -1.797 -7.539 -9.920 1.00 82.12 86 VAL A CA 1
ATOM 710 C C . VAL A 1 86 ? -3.220 -7.013 -9.903 1.00 82.12 86 VAL A C 1
ATOM 712 O O . VAL A 1 86 ? -3.516 -5.951 -10.449 1.00 82.12 86 VAL A O 1
ATOM 715 N N . SER A 1 87 ? -4.097 -7.722 -9.197 1.00 83.44 87 SER A N 1
ATOM 716 C CA . SER A 1 87 ? -5.415 -7.212 -8.838 1.00 83.44 87 SER A CA 1
ATOM 717 C C . SER A 1 87 ? -5.559 -7.198 -7.326 1.00 83.44 87 SER A C 1
ATOM 719 O O . SER A 1 87 ? -5.458 -8.237 -6.672 1.00 83.44 87 SER A O 1
ATOM 721 N N . PHE A 1 88 ? -5.796 -6.017 -6.759 1.00 81.50 88 PHE A N 1
ATOM 722 C CA . PHE A 1 88 ? -6.045 -5.874 -5.331 1.00 81.50 88 PHE A CA 1
ATOM 723 C C . PHE A 1 88 ? -7.182 -4.898 -5.060 1.00 81.50 88 PHE A C 1
ATOM 725 O O . PHE A 1 88 ? -7.425 -3.939 -5.795 1.00 81.50 88 PHE A O 1
ATOM 732 N N . SER A 1 89 ? -7.911 -5.148 -3.975 1.00 81.44 89 SER A N 1
ATOM 733 C CA . SER A 1 89 ? -9.021 -4.302 -3.552 1.00 81.44 89 SER A CA 1
ATOM 734 C C . SER A 1 89 ? -8.730 -3.660 -2.208 1.00 81.44 89 SER A C 1
ATOM 736 O O . SER A 1 89 ? -8.544 -4.352 -1.208 1.00 81.44 89 SER A O 1
ATOM 738 N N . LEU A 1 90 ? -8.775 -2.334 -2.175 1.00 77.31 90 LEU A N 1
ATOM 739 C CA . LEU A 1 90 ? -8.621 -1.545 -0.970 1.00 77.31 90 LEU A CA 1
ATOM 740 C C . LEU A 1 90 ? -9.990 -1.176 -0.374 1.00 77.31 90 LEU A C 1
ATOM 742 O O . LEU A 1 90 ? -10.900 -0.668 -1.052 1.00 77.31 90 LEU A O 1
ATOM 746 N N . SER A 1 91 ? -10.111 -1.446 0.926 1.00 75.44 91 SER A N 1
ATOM 747 C CA . SER A 1 91 ? -11.184 -0.990 1.813 1.00 75.44 91 SER A CA 1
ATOM 748 C C . SER A 1 91 ? -10.665 0.165 2.653 1.00 75.44 91 SER A C 1
ATOM 750 O O . SER A 1 91 ? -9.830 -0.072 3.519 1.00 75.44 91 SER A O 1
ATOM 752 N N . LEU A 1 92 ? -11.150 1.384 2.433 1.00 72.19 92 LEU A N 1
ATOM 753 C CA . LEU A 1 92 ? -10.871 2.495 3.341 1.00 72.19 92 LEU A CA 1
ATOM 754 C C . LEU A 1 92 ? -12.147 2.810 4.112 1.00 72.19 92 LEU A C 1
ATOM 756 O O . LEU A 1 92 ? -13.100 3.341 3.547 1.00 72.19 92 LEU A O 1
ATOM 760 N N . ASP A 1 93 ? -12.162 2.441 5.391 1.00 67.44 93 ASP A N 1
ATOM 761 C CA . ASP A 1 93 ? -13.275 2.733 6.305 1.00 67.44 93 ASP A CA 1
ATOM 762 C C . ASP A 1 93 ? -13.205 4.175 6.839 1.00 67.44 93 ASP A C 1
ATOM 764 O O . ASP A 1 93 ? -14.210 4.763 7.235 1.00 67.44 93 ASP A O 1
ATOM 768 N N . LYS A 1 94 ? -12.009 4.768 6.818 1.00 67.69 94 LYS A N 1
ATOM 769 C CA . LYS A 1 94 ? -11.732 6.165 7.149 1.00 67.69 94 LYS A CA 1
ATOM 770 C C . LYS A 1 94 ? -10.620 6.656 6.223 1.00 67.69 94 LYS A C 1
ATOM 772 O O . LYS A 1 94 ? -9.798 5.858 5.781 1.00 67.69 94 LYS A O 1
ATOM 777 N N . ALA A 1 95 ? -10.595 7.955 5.938 1.00 67.94 95 ALA A N 1
ATOM 778 C CA . ALA A 1 95 ? -9.411 8.569 5.352 1.00 67.94 95 ALA A CA 1
ATOM 779 C C . ALA A 1 95 ? -8.218 8.373 6.305 1.00 67.94 95 ALA A C 1
ATOM 781 O O . ALA A 1 95 ? -8.354 8.555 7.522 1.00 67.94 95 ALA A O 1
ATOM 782 N N . GLU A 1 96 ? -7.099 7.915 5.749 1.00 69.62 96 GLU A N 1
ATOM 783 C CA . GLU A 1 96 ? -5.898 7.600 6.513 1.00 69.62 96 GLU A CA 1
ATOM 784 C C . GLU A 1 96 ? -5.279 8.906 7.021 1.00 69.62 96 GLU A C 1
ATOM 786 O O . GLU A 1 96 ? -5.248 9.926 6.327 1.00 69.62 96 GLU A O 1
ATOM 791 N N . VAL A 1 97 ? -4.855 8.890 8.279 1.00 70.12 97 VAL A N 1
ATOM 792 C CA . VAL A 1 97 ? -4.276 10.052 8.946 1.00 70.12 97 VAL A CA 1
ATOM 793 C C . VAL A 1 97 ? -3.032 9.571 9.662 1.00 70.12 97 VAL A C 1
ATOM 795 O O . VAL A 1 97 ? -3.114 8.690 10.523 1.00 70.12 97 VAL A O 1
ATOM 798 N N . SER A 1 98 ? -1.893 10.173 9.344 1.00 66.56 98 SER A N 1
ATOM 799 C CA . SER A 1 98 ? -0.676 9.929 10.101 1.00 66.56 98 SER A CA 1
ATOM 800 C C . SER A 1 98 ? -0.738 10.688 11.408 1.00 66.56 98 SER A C 1
ATOM 802 O O . SER A 1 98 ? -1.055 11.879 11.458 1.00 66.56 98 SER A O 1
ATOM 804 N N . ARG A 1 99 ? -0.461 9.963 12.489 1.00 62.50 99 ARG A N 1
ATOM 805 C CA . ARG A 1 99 ? -0.324 10.519 13.830 1.00 62.50 99 ARG A CA 1
ATOM 806 C C . ARG A 1 99 ? 1.122 10.363 14.239 1.00 62.50 99 ARG A C 1
ATOM 808 O O . ARG A 1 99 ? 1.570 9.255 14.528 1.00 62.50 99 ARG A O 1
ATOM 815 N N . SER A 1 100 ? 1.845 11.472 14.269 1.00 67.31 100 SER A N 1
ATOM 816 C CA . SER A 1 100 ? 3.155 11.503 14.904 1.00 67.31 100 SER A CA 1
ATOM 817 C C . SER A 1 100 ? 2.986 11.835 16.389 1.00 67.31 100 SER A C 1
ATOM 819 O O . SER A 1 100 ? 2.022 12.471 16.805 1.00 67.31 100 SER A O 1
ATOM 821 N N . LEU A 1 101 ? 3.930 11.399 17.223 1.00 67.38 101 LEU A N 1
ATOM 822 C CA . LEU A 1 101 ? 3.958 11.795 18.637 1.00 67.38 101 LEU A CA 1
ATOM 823 C C . LEU A 1 101 ? 4.244 13.299 18.807 1.00 67.38 101 LEU A C 1
ATOM 825 O O . LEU A 1 101 ? 3.962 13.860 19.862 1.00 67.38 101 LEU A O 1
ATOM 829 N N . PHE A 1 102 ? 4.796 13.939 17.770 1.00 75.12 102 PHE A N 1
ATOM 830 C CA . PHE A 1 102 ? 5.269 15.326 17.803 1.00 75.12 102 PHE A CA 1
ATOM 831 C C . PHE A 1 102 ? 4.662 16.225 16.718 1.00 75.12 102 PHE A C 1
ATOM 833 O O . PHE A 1 102 ? 4.693 17.443 16.862 1.00 75.12 102 PHE A O 1
ATOM 840 N N . SER A 1 103 ? 4.108 15.642 15.653 1.00 62.09 103 SER A N 1
ATOM 841 C CA . SER A 1 103 ? 3.271 16.350 14.677 1.00 62.09 103 SER A CA 1
ATOM 842 C C . SER A 1 103 ? 1.851 15.824 14.820 1.00 62.09 103 SER A C 1
ATOM 844 O O . SER A 1 103 ? 1.679 14.629 15.039 1.00 62.09 103 SER A O 1
ATOM 846 N N . GLY A 1 104 ? 0.854 16.704 14.762 1.00 74.44 104 GLY A N 1
ATOM 847 C CA . GLY A 1 104 ? -0.550 16.346 14.953 1.00 74.44 104 GLY A CA 1
ATOM 848 C C . GLY A 1 104 ? -1.100 15.389 13.888 1.00 74.44 104 GLY A C 1
ATOM 849 O O . GLY A 1 104 ? -0.386 14.621 13.251 1.00 74.44 104 GLY A O 1
ATOM 850 N N . GLU A 1 105 ? -2.415 15.421 13.703 1.00 76.62 105 GLU A N 1
ATOM 851 C CA . GLU A 1 105 ? -3.075 14.650 12.649 1.00 76.62 105 GLU A CA 1
ATOM 852 C C . GLU A 1 105 ? -2.830 15.300 11.279 1.00 76.62 105 GLU A C 1
ATOM 854 O O . GLU A 1 105 ? -3.347 16.382 11.006 1.00 76.62 105 GLU A O 1
ATOM 859 N N . GLU A 1 106 ? -2.047 14.636 10.426 1.00 78.31 106 GLU A N 1
ATOM 860 C CA . GLU A 1 106 ? -1.832 15.024 9.027 1.00 78.31 106 GLU A CA 1
ATOM 861 C C . GLU A 1 106 ? -2.589 14.068 8.101 1.00 78.31 106 GLU A C 1
ATOM 863 O O . GLU A 1 106 ? -2.494 12.845 8.236 1.00 78.31 106 GLU A O 1
ATOM 868 N N . TRP A 1 107 ? -3.349 14.632 7.160 1.00 78.56 107 TRP A N 1
ATOM 869 C CA . TRP A 1 107 ? -4.004 13.860 6.106 1.00 78.56 107 TRP A CA 1
ATOM 870 C C . TRP A 1 107 ? -2.952 13.201 5.220 1.00 78.56 107 TRP A C 1
ATOM 872 O O . TRP A 1 107 ? -2.011 13.868 4.787 1.00 78.56 107 TRP A O 1
ATOM 882 N N . GLU A 1 108 ? -3.121 11.908 4.953 1.00 80.12 108 GLU A N 1
ATOM 883 C CA . GLU A 1 108 ? -2.253 11.179 4.036 1.00 80.12 108 GLU A CA 1
ATOM 884 C C . GLU A 1 108 ? -2.987 10.820 2.749 1.00 80.12 108 GLU A C 1
ATOM 886 O O . GLU A 1 108 ? -4.110 10.310 2.767 1.00 80.12 108 GLU A O 1
ATOM 891 N N . ASP A 1 109 ? -2.303 11.053 1.635 1.00 83.88 109 ASP A N 1
ATOM 892 C CA . ASP A 1 109 ? -2.706 10.593 0.317 1.00 83.88 109 ASP A CA 1
ATOM 893 C C . ASP A 1 109 ? -2.099 9.215 0.034 1.00 83.88 109 ASP A C 1
ATOM 895 O O . ASP A 1 109 ? -1.042 8.847 0.561 1.00 83.88 109 ASP A O 1
ATOM 899 N N . PHE A 1 110 ? -2.775 8.452 -0.825 1.00 85.50 110 PHE A N 1
ATOM 900 C CA . PHE A 1 110 ? -2.296 7.161 -1.303 1.00 85.50 110 PHE A CA 1
ATOM 901 C C . PHE A 1 110 ? -1.545 7.323 -2.623 1.00 85.50 110 PHE A C 1
ATOM 903 O O . PHE A 1 110 ? -2.075 7.873 -3.589 1.00 85.50 110 PHE A O 1
ATOM 910 N N . TYR A 1 111 ? -0.338 6.774 -2.673 1.00 86.06 111 TYR A N 1
ATOM 911 C CA . TYR A 1 111 ? 0.521 6.721 -3.845 1.00 86.06 111 TYR A CA 1
ATOM 912 C C . TYR A 1 111 ? 0.627 5.276 -4.317 1.00 86.06 111 TYR A C 1
ATOM 914 O O . TYR A 1 111 ? 0.934 4.378 -3.532 1.00 86.06 111 TYR A O 1
ATOM 922 N N . LEU A 1 112 ? 0.364 5.055 -5.603 1.00 87.06 112 LEU A N 1
ATOM 923 C CA . LEU A 1 112 ? 0.660 3.794 -6.269 1.00 87.06 112 LEU A CA 1
ATOM 924 C C . LEU A 1 112 ? 2.013 3.945 -6.959 1.00 87.06 112 LEU A C 1
ATOM 926 O O . LEU A 1 112 ? 2.136 4.705 -7.918 1.00 87.06 112 LEU A O 1
ATOM 930 N N . VAL A 1 113 ? 3.018 3.246 -6.449 1.00 85.62 113 VAL A N 1
ATOM 931 C CA . VAL A 1 113 ? 4.371 3.236 -6.998 1.00 85.62 113 VAL A CA 1
ATOM 932 C C . VAL A 1 113 ? 4.533 1.968 -7.821 1.00 85.62 113 VAL A C 1
ATOM 934 O O . VAL A 1 113 ? 4.278 0.864 -7.343 1.00 85.62 113 VAL A O 1
ATOM 937 N N . ILE A 1 114 ? 4.912 2.148 -9.080 1.00 85.19 114 ILE A N 1
ATOM 938 C CA . ILE A 1 114 ? 5.278 1.066 -9.987 1.00 85.19 114 ILE A CA 1
ATOM 939 C C . ILE A 1 114 ? 6.745 1.266 -10.305 1.00 85.19 114 ILE A C 1
ATOM 941 O O . ILE A 1 114 ? 7.126 2.328 -10.804 1.00 85.19 114 ILE A O 1
ATOM 945 N N . ASP A 1 115 ? 7.549 0.257 -10.011 1.00 78.31 115 ASP A N 1
ATOM 946 C CA . ASP A 1 115 ? 8.979 0.316 -10.232 1.00 78.31 115 ASP A CA 1
ATOM 947 C C . ASP A 1 115 ? 9.524 -1.012 -10.774 1.00 78.31 115 ASP A C 1
ATOM 949 O O . ASP A 1 115 ? 8.834 -2.036 -10.815 1.00 78.31 115 ASP A O 1
ATOM 953 N N . ALA A 1 116 ? 10.743 -0.938 -11.301 1.00 73.44 116 ALA A N 1
ATOM 954 C CA . ALA A 1 116 ? 11.432 -2.057 -11.931 1.00 73.44 116 ALA A CA 1
ATOM 955 C C . ALA A 1 116 ? 12.944 -2.036 -11.657 1.00 73.44 116 ALA A C 1
ATOM 957 O O . ALA A 1 116 ? 13.704 -2.639 -12.411 1.00 73.44 116 ALA A O 1
ATOM 958 N N . TRP A 1 117 ? 13.383 -1.290 -10.639 1.00 71.50 117 TRP A N 1
ATOM 959 C CA . TRP A 1 117 ? 14.791 -1.219 -10.241 1.00 71.50 117 TRP A CA 1
ATOM 960 C C . TRP A 1 117 ? 15.037 -2.190 -9.091 1.00 71.50 117 TRP A C 1
ATOM 962 O O . TRP A 1 117 ? 14.145 -2.410 -8.278 1.00 71.50 117 TRP A O 1
ATOM 972 N N . ASP A 1 118 ? 16.229 -2.773 -9.027 1.00 68.19 118 ASP A N 1
ATOM 973 C CA . ASP A 1 118 ? 16.635 -3.643 -7.921 1.00 68.19 118 ASP A CA 1
ATOM 974 C C . ASP A 1 118 ? 16.730 -2.820 -6.629 1.00 68.19 118 ASP A C 1
ATOM 976 O O . ASP A 1 118 ? 17.598 -1.961 -6.486 1.00 68.19 118 ASP A O 1
ATOM 980 N N . ASN A 1 119 ? 15.762 -3.028 -5.738 1.00 61.50 119 ASN A N 1
ATOM 981 C CA . ASN A 1 119 ? 15.709 -2.407 -4.427 1.00 61.50 119 ASN A CA 1
ATOM 982 C C . ASN A 1 119 ? 16.053 -3.513 -3.424 1.00 61.50 119 ASN A C 1
ATOM 984 O O . ASN A 1 119 ? 15.643 -4.647 -3.638 1.00 61.50 119 ASN A O 1
ATOM 988 N N . GLY A 1 120 ? 16.765 -3.217 -2.329 1.00 55.88 120 GLY A N 1
ATOM 989 C CA . GLY A 1 120 ? 17.270 -4.228 -1.375 1.00 55.88 120 GLY A CA 1
ATOM 990 C C . GLY A 1 120 ? 16.232 -5.132 -0.687 1.00 55.88 120 GLY A C 1
ATOM 991 O O . GLY A 1 120 ? 16.539 -5.911 0.220 1.00 55.88 120 GLY A O 1
ATOM 992 N N . HIS A 1 121 ? 14.969 -5.077 -1.106 1.00 60.81 121 HIS A N 1
ATOM 993 C CA . HIS A 1 121 ? 14.007 -6.143 -0.902 1.00 60.81 121 HIS A CA 1
ATOM 994 C C . HIS A 1 121 ? 14.396 -7.393 -1.718 1.00 60.81 121 HIS A C 1
ATOM 996 O O . HIS A 1 121 ? 13.974 -7.598 -2.847 1.00 60.81 121 HIS A O 1
ATOM 1002 N N . GLY A 1 122 ? 15.171 -8.292 -1.103 1.00 51.47 122 GLY A N 1
ATOM 1003 C CA . GLY A 1 122 ? 15.462 -9.613 -1.677 1.00 51.47 122 GLY A CA 1
ATOM 1004 C C . GLY A 1 122 ? 14.211 -10.427 -2.057 1.00 51.47 122 GLY A C 1
ATOM 1005 O O . GLY A 1 122 ? 13.276 -10.529 -1.254 1.00 51.47 122 GLY A O 1
ATOM 1006 N N . GLY A 1 123 ? 14.258 -11.057 -3.237 1.00 54.09 123 GLY A N 1
ATOM 1007 C CA . GLY A 1 123 ? 13.113 -11.677 -3.935 1.00 54.09 123 GLY A CA 1
ATOM 1008 C C . GLY A 1 123 ? 12.799 -11.021 -5.288 1.00 54.09 123 GLY A C 1
ATOM 1009 O O . GLY A 1 123 ? 11.739 -11.241 -5.871 1.00 54.09 123 GLY A O 1
ATOM 1010 N N . ASP A 1 124 ? 13.720 -10.193 -5.763 1.00 56.72 124 ASP A N 1
ATOM 1011 C CA . ASP A 1 124 ? 13.498 -9.167 -6.754 1.00 56.72 124 ASP A CA 1
ATOM 1012 C C . ASP A 1 124 ? 13.572 -9.728 -8.197 1.00 56.72 124 ASP A C 1
ATOM 1014 O O . ASP A 1 124 ? 14.338 -10.640 -8.517 1.00 56.72 124 ASP A O 1
ATOM 1018 N N . ALA A 1 125 ? 12.712 -9.227 -9.090 1.00 57.00 125 ALA A N 1
ATOM 1019 C CA . ALA A 1 125 ? 12.843 -9.510 -10.519 1.00 57.00 125 ALA A CA 1
ATOM 1020 C C . ALA A 1 125 ? 13.962 -8.641 -11.097 1.00 57.00 125 ALA A C 1
ATOM 1022 O O . ALA A 1 125 ? 13.974 -7.430 -10.858 1.00 57.00 125 ALA A O 1
ATOM 1023 N N . THR A 1 126 ? 14.862 -9.243 -11.882 1.00 59.22 126 THR A N 1
ATOM 1024 C CA . THR A 1 126 ? 15.993 -8.540 -12.501 1.00 59.22 126 THR A CA 1
ATOM 1025 C C . THR A 1 126 ? 15.512 -7.323 -13.289 1.00 59.22 126 THR A C 1
ATOM 1027 O O . THR A 1 126 ? 14.555 -7.419 -14.059 1.00 59.22 126 THR A O 1
ATOM 1030 N N . THR A 1 127 ? 16.211 -6.194 -13.123 1.00 60.78 127 THR A N 1
ATOM 1031 C CA . THR A 1 127 ? 15.878 -4.928 -13.794 1.00 60.78 127 THR A CA 1
ATOM 1032 C C . THR A 1 127 ? 15.687 -5.152 -15.303 1.00 60.78 127 THR A C 1
ATOM 1034 O O . THR A 1 127 ? 16.628 -5.585 -15.982 1.00 60.78 127 THR A O 1
ATOM 1037 N N . PRO A 1 128 ? 14.497 -4.867 -15.865 1.00 62.09 128 PRO A N 1
ATOM 1038 C CA . PRO A 1 128 ? 14.256 -5.015 -17.290 1.00 62.09 128 PRO A CA 1
ATOM 1039 C C . PRO A 1 128 ? 15.160 -4.058 -18.065 1.00 62.09 128 PRO A C 1
ATOM 1041 O O . PRO A 1 128 ? 15.109 -2.844 -17.883 1.00 62.09 128 PRO A O 1
ATOM 1044 N N . ASN A 1 129 ? 15.956 -4.582 -18.996 1.00 62.94 129 ASN A N 1
ATOM 1045 C CA . ASN A 1 129 ? 16.863 -3.780 -19.830 1.00 62.94 129 ASN A CA 1
ATOM 1046 C C . ASN A 1 129 ? 16.120 -2.998 -20.947 1.00 62.94 129 ASN A C 1
ATOM 1048 O O . ASN A 1 129 ? 16.694 -2.654 -21.980 1.00 62.94 129 ASN A O 1
ATOM 1052 N N . SER A 1 130 ? 14.812 -2.780 -20.778 1.00 66.88 130 SER A N 1
ATOM 1053 C CA . SER A 1 130 ? 13.884 -2.220 -21.763 1.00 66.88 130 SER A CA 1
ATOM 1054 C C . SER A 1 130 ? 12.791 -1.397 -21.082 1.00 66.88 130 SER A C 1
ATOM 1056 O O . SER A 1 130 ? 12.501 -1.610 -19.908 1.00 66.88 130 SER A O 1
ATOM 1058 N N . ALA A 1 131 ? 12.136 -0.504 -21.829 1.00 71.44 131 ALA A N 1
ATOM 1059 C CA . ALA A 1 131 ? 11.024 0.288 -21.310 1.00 71.44 131 ALA A CA 1
ATOM 1060 C C . ALA A 1 131 ? 9.878 -0.602 -20.785 1.00 71.44 131 ALA A C 1
ATOM 1062 O O . ALA A 1 131 ? 9.381 -1.472 -21.505 1.00 71.44 131 ALA A O 1
ATOM 1063 N N . LEU A 1 132 ? 9.461 -0.347 -19.543 1.00 77.56 132 LEU A N 1
ATOM 1064 C CA . LEU A 1 132 ? 8.291 -0.947 -18.907 1.00 77.56 132 LEU A CA 1
ATOM 1065 C C . LEU A 1 132 ? 7.058 -0.075 -19.167 1.00 77.56 132 LEU A C 1
ATOM 1067 O O . LEU A 1 132 ? 7.083 1.135 -18.936 1.00 77.56 132 LEU A O 1
ATOM 1071 N N . TYR A 1 133 ? 5.964 -0.704 -19.584 1.00 82.19 133 TYR A N 1
ATOM 1072 C CA . TYR A 1 133 ? 4.649 -0.084 -19.678 1.00 82.19 133 TYR A CA 1
ATOM 1073 C C . TYR A 1 133 ? 3.702 -0.741 -18.674 1.00 82.19 133 TYR A C 1
ATOM 1075 O O . TYR A 1 133 ? 3.654 -1.966 -18.565 1.00 82.19 133 TYR A O 1
ATOM 1083 N N . ALA A 1 134 ? 2.920 0.072 -17.966 1.00 83.69 134 ALA A N 1
ATOM 1084 C CA . ALA A 1 134 ? 1.901 -0.398 -17.039 1.00 83.69 134 ALA A CA 1
ATOM 1085 C C . ALA A 1 134 ? 0.545 0.213 -17.395 1.00 83.69 134 ALA A C 1
ATOM 1087 O O . ALA A 1 134 ? 0.438 1.429 -17.570 1.00 83.69 134 ALA A O 1
ATOM 1088 N N . ASP A 1 135 ? -0.481 -0.628 -17.495 1.00 85.38 135 ASP A N 1
ATOM 1089 C CA . ASP A 1 135 ? -1.870 -0.184 -17.600 1.00 85.38 135 ASP A CA 1
ATOM 1090 C C . ASP A 1 135 ? -2.545 -0.331 -16.233 1.00 85.38 135 ASP A C 1
ATOM 1092 O O . ASP A 1 135 ? -2.503 -1.406 -15.624 1.00 85.38 135 ASP A O 1
ATOM 1096 N N . VAL A 1 136 ? -3.118 0.769 -15.739 1.00 85.62 136 VAL A N 1
ATOM 1097 C CA . VAL A 1 136 ? -3.683 0.889 -14.391 1.00 85.62 136 VAL A CA 1
ATOM 1098 C C . VAL A 1 136 ? -5.161 1.233 -14.500 1.00 85.62 136 VAL A C 1
ATOM 1100 O O . VAL A 1 136 ? -5.542 2.369 -14.790 1.00 85.62 136 VAL A O 1
ATOM 1103 N N . ALA A 1 137 ? -6.008 0.257 -14.190 1.00 87.50 137 ALA A N 1
ATOM 1104 C CA . ALA A 1 137 ? -7.446 0.444 -14.095 1.00 87.50 137 ALA A CA 1
ATOM 1105 C C . ALA A 1 137 ? -7.869 0.557 -12.626 1.00 87.50 137 ALA A C 1
ATOM 1107 O O . ALA A 1 137 ? -7.633 -0.339 -11.814 1.00 87.50 137 ALA A O 1
ATOM 1108 N N . ALA A 1 138 ? -8.532 1.661 -12.289 1.00 83.19 138 ALA A N 1
ATOM 1109 C CA . ALA A 1 138 ? -9.027 1.942 -10.949 1.00 83.19 138 ALA A CA 1
ATOM 1110 C C . ALA A 1 138 ? -10.557 2.014 -10.946 1.00 83.19 138 ALA A C 1
ATOM 1112 O O . ALA A 1 138 ? -11.155 2.889 -11.572 1.00 83.19 138 ALA A O 1
ATOM 1113 N N . VAL A 1 139 ? -11.202 1.110 -10.207 1.00 85.94 139 VAL A N 1
ATOM 1114 C CA . VAL A 1 139 ? -12.665 1.050 -10.097 1.00 85.94 139 VAL A CA 1
ATOM 1115 C C . VAL A 1 139 ? -13.094 1.364 -8.668 1.00 85.94 139 VAL A C 1
ATOM 1117 O O . VAL A 1 139 ? -12.833 0.618 -7.719 1.00 85.94 139 VAL A O 1
ATOM 1120 N N . ALA A 1 140 ? -13.781 2.491 -8.496 1.00 80.31 140 ALA A N 1
ATOM 1121 C CA . ALA A 1 140 ? -14.348 2.885 -7.215 1.00 80.31 140 ALA A CA 1
ATOM 1122 C C . ALA A 1 140 ? -15.712 2.212 -7.010 1.00 80.31 140 ALA A C 1
ATOM 1124 O O . ALA A 1 140 ? -16.692 2.526 -7.680 1.00 80.31 140 ALA A O 1
ATOM 1125 N N . THR A 1 141 ? -15.782 1.286 -6.058 1.00 78.31 141 THR A N 1
ATOM 1126 C CA . THR A 1 141 ? -17.038 0.689 -5.601 1.00 78.31 141 THR A CA 1
ATOM 1127 C C . THR A 1 141 ? -17.527 1.416 -4.345 1.00 78.31 141 THR A C 1
ATOM 1129 O O . THR A 1 141 ? -16.791 1.448 -3.350 1.00 78.31 141 THR A O 1
ATOM 1132 N N . PRO A 1 142 ? -18.735 2.019 -4.353 1.00 70.06 142 PRO A N 1
ATOM 1133 C CA . PRO A 1 142 ? -19.289 2.637 -3.158 1.00 70.06 142 PRO A CA 1
ATOM 1134 C C . PRO A 1 142 ? -19.618 1.555 -2.129 1.00 70.06 142 PRO A C 1
ATOM 1136 O O . PRO A 1 142 ? -20.149 0.497 -2.468 1.00 70.06 142 PRO A O 1
ATOM 1139 N N . ARG A 1 143 ? -19.312 1.826 -0.861 1.00 63.00 143 ARG A N 1
ATOM 1140 C CA . ARG A 1 143 ? -19.680 0.950 0.254 1.00 63.00 143 ARG A CA 1
ATOM 1141 C C . ARG A 1 143 ? -20.719 1.641 1.118 1.00 63.00 143 ARG A C 1
ATOM 1143 O O . ARG A 1 143 ? -20.565 2.808 1.457 1.00 63.00 143 ARG A O 1
ATOM 1150 N N . SER A 1 144 ? -21.775 0.911 1.455 1.00 61.00 144 SER A N 1
ATOM 1151 C CA . SER A 1 144 ? -22.920 1.423 2.213 1.00 61.00 144 SER A CA 1
ATOM 1152 C C . SER A 1 144 ? -22.861 1.111 3.709 1.00 61.00 144 SER A C 1
ATOM 1154 O O . SER A 1 144 ? -23.676 1.636 4.462 1.00 61.00 144 SER A O 1
ATOM 1156 N N . PHE A 1 145 ? -21.915 0.280 4.158 1.00 63.31 145 PHE A N 1
ATOM 1157 C CA . PHE A 1 145 ? -21.827 -0.130 5.556 1.00 63.31 145 PHE A CA 1
ATOM 1158 C C . PHE A 1 145 ? -20.389 -0.055 6.060 1.00 63.31 145 PHE A C 1
ATOM 1160 O O . PHE A 1 145 ? -19.546 -0.866 5.681 1.00 63.31 145 PHE A O 1
ATOM 1167 N N . VAL A 1 146 ? -20.130 0.932 6.916 1.00 67.56 146 VAL A N 1
ATOM 1168 C CA . VAL A 1 146 ? -18.878 1.074 7.661 1.00 67.56 146 VAL A CA 1
ATOM 1169 C C . VAL A 1 146 ? -19.212 0.870 9.128 1.00 67.56 146 VAL A C 1
ATOM 1171 O O . VAL A 1 146 ? -20.091 1.542 9.673 1.00 67.56 146 VAL A O 1
ATOM 1174 N N . MET A 1 147 ? -18.548 -0.089 9.767 1.00 71.50 147 MET A N 1
ATOM 1175 C CA . MET A 1 147 ? -18.769 -0.338 11.183 1.00 71.50 147 MET A CA 1
ATOM 1176 C C . MET A 1 147 ? -18.084 0.772 11.995 1.00 71.50 147 MET A C 1
ATOM 1178 O O . MET A 1 147 ? -16.924 1.086 11.722 1.00 71.50 147 MET A O 1
ATOM 1182 N N . PRO A 1 148 ? -18.752 1.386 12.990 1.00 77.56 148 PRO A N 1
ATOM 1183 C CA . PRO A 1 148 ? -18.107 2.390 13.825 1.00 77.56 148 PRO A CA 1
ATOM 1184 C C . PRO A 1 148 ? -16.847 1.809 14.486 1.00 77.56 148 PRO A C 1
ATOM 1186 O O . PRO A 1 148 ? -16.910 0.679 14.983 1.00 77.56 148 PRO A O 1
ATOM 1189 N N . PRO A 1 149 ? -15.733 2.559 14.587 1.00 74.44 149 PRO A N 1
ATOM 1190 C CA . PRO A 1 149 ? -14.493 2.063 15.196 1.00 74.44 149 PRO A CA 1
ATOM 1191 C C . PRO A 1 149 ? -14.685 1.569 16.637 1.00 74.44 149 PRO A C 1
ATOM 1193 O O . PRO A 1 149 ? -13.993 0.669 17.101 1.00 74.44 149 PRO A O 1
ATOM 1196 N N . ALA A 1 150 ? -15.670 2.134 17.343 1.00 80.69 150 ALA A N 1
ATOM 1197 C CA . ALA A 1 150 ? -16.012 1.768 18.712 1.00 80.69 150 ALA A CA 1
ATOM 1198 C C . ALA A 1 150 ? -16.769 0.434 18.840 1.00 80.69 150 ALA A C 1
ATOM 1200 O O . ALA A 1 150 ? -16.938 -0.050 19.953 1.00 80.69 150 ALA A O 1
ATOM 1201 N N . SER A 1 151 ? -17.232 -0.169 17.742 1.00 86.56 151 SER A N 1
ATOM 1202 C CA . SER A 1 151 ? -18.052 -1.390 17.769 1.00 86.56 151 SER A CA 1
ATOM 1203 C C . SER A 1 151 ? -17.358 -2.549 18.488 1.00 86.56 151 SER A C 1
ATOM 1205 O O . SER A 1 151 ? -17.944 -3.147 19.386 1.00 86.56 151 SER A O 1
ATOM 1207 N N . VAL A 1 152 ? -16.088 -2.808 18.171 1.00 86.94 152 VAL A N 1
ATOM 1208 C CA . VAL A 1 152 ? -15.296 -3.872 18.805 1.00 86.94 152 VAL A CA 1
ATOM 1209 C C . VAL A 1 152 ? -15.098 -3.593 20.294 1.00 86.94 152 VAL A C 1
ATOM 1211 O O . VAL A 1 152 ? -15.322 -4.474 21.121 1.00 86.94 152 VAL A O 1
ATOM 1214 N N . ALA A 1 153 ? -14.736 -2.356 20.648 1.00 88.38 153 ALA A N 1
ATOM 1215 C CA . ALA A 1 153 ? -14.552 -1.954 22.040 1.00 88.38 153 ALA A CA 1
ATOM 1216 C C . ALA A 1 153 ? -15.854 -2.084 22.849 1.00 88.38 153 ALA A C 1
ATOM 1218 O O . ALA A 1 153 ? -15.834 -2.590 23.966 1.00 88.38 153 ALA A O 1
ATOM 1219 N N . LEU A 1 154 ? -16.994 -1.690 22.275 1.00 89.38 154 LEU A N 1
ATOM 1220 C CA . LEU A 1 154 ? -18.308 -1.821 22.905 1.00 89.38 154 LEU A CA 1
ATOM 1221 C C . LEU A 1 154 ? -18.698 -3.286 23.110 1.00 89.38 154 LEU A C 1
ATOM 1223 O O . LEU A 1 154 ? -19.145 -3.643 24.197 1.00 89.38 154 LEU A O 1
ATOM 1227 N N . VAL A 1 155 ? -18.490 -4.142 22.105 1.00 93.62 155 VAL A N 1
ATOM 1228 C CA . VAL A 1 155 ? -18.736 -5.588 22.228 1.00 93.62 155 VAL A CA 1
ATOM 1229 C C . VAL A 1 155 ? -17.872 -6.180 23.339 1.00 93.62 155 VAL A C 1
ATOM 1231 O O . VAL A 1 155 ? -18.382 -6.923 24.175 1.00 93.62 155 VAL A O 1
ATOM 1234 N N . LEU A 1 156 ? -16.592 -5.806 23.400 1.00 94.00 156 LEU A N 1
ATOM 1235 C CA . LEU A 1 156 ? -15.678 -6.263 24.443 1.00 94.00 156 LEU A CA 1
ATOM 1236 C C . LEU A 1 156 ? -16.129 -5.805 25.840 1.00 94.00 156 LEU A C 1
ATOM 1238 O O . LEU A 1 156 ? -16.158 -6.613 26.763 1.00 94.00 156 LEU A O 1
ATOM 1242 N N . ILE A 1 157 ? -16.522 -4.536 25.994 1.00 94.94 157 ILE A N 1
ATOM 1243 C CA . ILE A 1 157 ? -17.026 -3.985 27.263 1.00 94.94 157 ILE A CA 1
ATOM 1244 C C . ILE A 1 157 ? -18.283 -4.728 27.715 1.00 94.94 157 ILE A C 1
ATOM 1246 O O . ILE A 1 157 ? -18.390 -5.081 28.886 1.00 94.94 157 ILE A O 1
ATOM 1250 N N . VAL A 1 158 ? -19.221 -4.997 26.804 1.00 95.25 158 VAL A N 1
ATOM 1251 C CA . VAL A 1 158 ? -20.445 -5.746 27.121 1.00 95.25 158 VAL A CA 1
ATOM 1252 C C . VAL A 1 158 ? -20.118 -7.182 27.524 1.00 95.25 158 VAL A C 1
ATOM 1254 O O . VAL A 1 158 ? -20.691 -7.689 28.484 1.00 95.25 158 VAL A O 1
ATOM 1257 N N . LEU A 1 159 ? -19.181 -7.833 26.834 1.00 96.06 159 LEU A N 1
ATOM 1258 C CA . LEU A 1 159 ? -18.811 -9.222 27.100 1.00 96.06 159 LEU A CA 1
ATOM 1259 C C . LEU A 1 159 ? -18.081 -9.360 28.445 1.00 96.06 159 LEU A C 1
ATOM 1261 O O . LEU A 1 159 ? -18.455 -10.195 29.269 1.00 96.06 159 LEU A O 1
ATOM 1265 N N . LEU A 1 160 ? -17.105 -8.487 28.711 1.00 95.75 160 LEU A N 1
ATOM 1266 C CA . LEU A 1 160 ? -16.384 -8.433 29.986 1.00 95.75 160 LEU A CA 1
ATOM 1267 C C . LEU A 1 160 ? -17.296 -7.999 31.139 1.00 95.75 160 LEU A C 1
ATOM 1269 O O . LEU A 1 160 ? -17.292 -8.617 32.203 1.00 95.75 160 LEU A O 1
ATOM 1273 N N . GLY A 1 161 ? -18.124 -6.975 30.922 1.00 95.19 161 GLY A N 1
ATOM 1274 C CA . GLY A 1 161 ? -19.119 -6.527 31.892 1.00 95.19 161 GLY A CA 1
ATOM 1275 C C . GLY A 1 161 ? -20.131 -7.624 32.210 1.00 95.19 161 GLY A C 1
ATOM 1276 O O . GLY A 1 161 ? -20.459 -7.834 33.374 1.00 95.19 161 GLY A O 1
ATOM 1277 N N . GLY A 1 162 ? -20.560 -8.387 31.203 1.00 94.56 162 GLY A N 1
ATOM 1278 C CA . GLY A 1 162 ? -21.430 -9.549 31.361 1.00 94.56 162 GLY A CA 1
ATOM 1279 C C . GLY A 1 162 ? -20.797 -10.654 32.205 1.00 94.56 162 GLY A C 1
ATOM 1280 O O . GLY A 1 162 ? -21.455 -11.176 33.104 1.00 94.56 162 GLY A O 1
ATOM 1281 N N . MET A 1 163 ? -19.512 -10.963 31.993 1.00 94.44 163 MET A N 1
ATOM 1282 C CA . MET A 1 163 ? -18.788 -11.949 32.810 1.00 94.44 163 MET A CA 1
ATOM 1283 C C . MET A 1 163 ? -18.754 -11.587 34.299 1.00 94.44 163 MET A C 1
ATOM 1285 O O . MET A 1 163 ? -18.762 -12.487 35.134 1.00 94.44 163 MET A O 1
ATOM 1289 N N . VAL A 1 164 ? -18.747 -10.297 34.644 1.00 95.44 164 VAL A N 1
ATOM 1290 C CA . VAL A 1 164 ? -18.765 -9.832 36.042 1.00 95.44 164 VAL A CA 1
ATOM 1291 C C . VAL A 1 164 ? -20.193 -9.704 36.579 1.00 95.44 164 VAL A C 1
ATOM 1293 O O . VAL A 1 164 ? -20.488 -10.134 37.695 1.00 95.44 164 VAL A O 1
ATOM 1296 N N . ALA A 1 165 ? -21.099 -9.127 35.790 1.00 92.12 165 ALA A N 1
ATOM 1297 C CA . ALA A 1 165 ? -22.462 -8.833 36.212 1.00 92.12 165 ALA A CA 1
ATOM 1298 C C . ALA A 1 165 ? -23.305 -10.103 36.395 1.00 92.12 165 ALA A C 1
ATOM 1300 O O . ALA A 1 165 ? -24.084 -10.179 37.343 1.00 92.12 165 ALA A O 1
ATOM 1301 N N . VAL A 1 166 ? -23.145 -11.114 35.531 1.00 93.81 166 VAL A N 1
ATOM 1302 C CA . VAL A 1 166 ? -23.955 -12.343 35.586 1.00 93.81 166 VAL A CA 1
ATOM 1303 C C . VAL A 1 166 ? -23.751 -13.105 36.907 1.00 93.81 166 VAL A C 1
ATOM 1305 O O . VAL A 1 166 ? -24.750 -13.341 37.592 1.00 93.81 166 VAL A O 1
ATOM 1308 N N . PRO A 1 167 ? -22.518 -13.428 37.349 1.00 92.06 167 PRO A N 1
ATOM 1309 C CA . PRO A 1 167 ? -22.302 -14.053 38.653 1.00 92.06 167 PRO A CA 1
ATOM 1310 C C . PRO A 1 167 ? -22.777 -13.182 39.818 1.00 92.06 167 PRO A C 1
ATOM 1312 O O . PRO A 1 167 ? -23.379 -13.705 40.749 1.00 92.06 167 PRO A O 1
ATOM 1315 N N . ALA A 1 168 ? -22.566 -11.861 39.764 1.00 90.06 168 ALA A N 1
ATOM 1316 C CA . ALA A 1 168 ? -22.972 -10.950 40.836 1.00 90.06 168 ALA A CA 1
ATOM 1317 C C . ALA A 1 168 ? -24.499 -10.905 41.023 1.00 90.06 168 ALA A C 1
ATOM 1319 O O . ALA A 1 168 ? -24.990 -10.965 42.150 1.00 90.06 168 ALA A O 1
ATOM 1320 N N . VAL A 1 169 ? -25.260 -10.859 39.924 1.00 91.19 169 VAL A N 1
ATOM 1321 C CA . VAL A 1 169 ? -26.730 -10.907 39.963 1.00 91.19 169 VAL A CA 1
ATOM 1322 C C . VAL A 1 169 ? -27.211 -12.250 40.507 1.00 91.19 169 VAL A C 1
ATOM 1324 O O . VAL A 1 169 ? -28.118 -12.284 41.340 1.00 91.19 169 VAL A O 1
ATOM 1327 N N . ILE A 1 170 ? -26.595 -13.355 40.077 1.00 92.81 170 ILE A N 1
ATOM 1328 C CA . ILE A 1 170 ? -26.925 -14.694 40.573 1.00 92.81 170 ILE A CA 1
ATOM 1329 C C . ILE A 1 170 ? -26.641 -14.786 42.083 1.00 92.81 170 ILE A C 1
ATOM 1331 O O . ILE A 1 170 ? -27.542 -15.133 42.846 1.00 92.81 170 ILE A O 1
ATOM 1335 N N . GLN A 1 171 ? -25.446 -14.387 42.529 1.00 91.75 171 GLN A N 1
ATOM 1336 C CA . GLN A 1 171 ? -25.031 -14.362 43.938 1.00 91.75 171 GLN A CA 1
ATOM 1337 C C . GLN A 1 171 ? -25.997 -13.538 44.801 1.00 91.75 171 GLN A C 1
ATOM 1339 O O . GLN A 1 171 ? -26.428 -13.990 45.861 1.00 91.75 171 GLN A O 1
ATOM 1344 N N . HIS A 1 172 ? -26.381 -12.346 44.336 1.00 85.94 172 HIS A N 1
ATOM 1345 C CA . HIS A 1 172 ? -27.302 -11.468 45.055 1.00 85.94 172 HIS A CA 1
ATOM 1346 C C . HIS A 1 172 ? -28.698 -12.094 45.205 1.00 85.94 172 HIS A C 1
ATOM 1348 O O . HIS A 1 172 ? -29.303 -12.021 46.274 1.00 85.94 172 HIS A O 1
ATOM 1354 N N . ARG A 1 173 ? -29.212 -12.762 44.161 1.00 85.94 173 ARG A N 1
ATOM 1355 C CA . ARG A 1 173 ? -30.498 -13.475 44.246 1.00 85.94 173 ARG A CA 1
ATOM 1356 C C . ARG A 1 173 ? -30.443 -14.652 45.219 1.00 85.94 173 ARG A C 1
ATOM 1358 O O . ARG A 1 173 ? -31.385 -14.815 45.989 1.00 85.94 173 ARG A O 1
ATOM 1365 N N . TYR A 1 174 ? -29.360 -15.430 45.211 1.00 83.19 174 TYR A N 1
ATOM 1366 C CA . TYR A 1 174 ? -29.174 -16.531 46.162 1.00 83.19 174 TYR A CA 1
ATOM 1367 C C . TYR A 1 174 ? -29.074 -16.033 47.611 1.00 83.19 174 TYR A C 1
ATOM 1369 O O . TYR A 1 174 ? -29.723 -16.596 48.489 1.00 83.19 174 TYR A O 1
ATOM 1377 N N . SER A 1 175 ? -28.337 -14.946 47.861 1.00 83.06 175 SER A N 1
ATOM 1378 C CA . SER A 1 175 ? -28.208 -14.360 49.203 1.00 83.06 175 SER A CA 1
ATOM 1379 C C . SER A 1 175 ? -29.543 -13.854 49.759 1.00 83.06 175 SER A C 1
ATOM 1381 O O . SER A 1 175 ? -29.830 -14.052 50.935 1.00 83.06 175 SER A O 1
ATOM 1383 N N . ASN A 1 176 ? -30.376 -13.222 48.926 1.00 77.06 176 ASN A N 1
ATOM 1384 C CA . ASN A 1 176 ? -31.672 -12.702 49.370 1.00 77.06 176 ASN A CA 1
ATOM 1385 C C . ASN A 1 176 ? -32.719 -13.802 49.585 1.00 77.06 176 ASN A C 1
ATOM 1387 O O . ASN A 1 176 ? -33.553 -13.667 50.475 1.00 77.06 176 ASN A O 1
ATOM 1391 N N . ALA A 1 177 ? -32.672 -14.893 48.816 1.00 74.62 177 ALA A N 1
ATOM 1392 C CA . ALA A 1 177 ? -33.562 -16.037 49.027 1.00 74.62 177 ALA A CA 1
ATOM 1393 C C . ALA A 1 177 ? -33.304 -16.736 50.377 1.00 74.62 177 ALA A C 1
ATOM 1395 O O . ALA A 1 177 ? -34.244 -17.197 51.016 1.00 74.62 177 ALA A O 1
ATOM 1396 N N . GLY A 1 178 ? -32.051 -16.756 50.846 1.00 61.78 178 GLY A N 1
ATOM 1397 C CA . GLY A 1 178 ? -31.707 -17.298 52.165 1.00 61.78 178 GLY A CA 1
ATOM 1398 C C . GLY A 1 178 ? -32.188 -16.442 53.344 1.00 61.78 178 GLY A C 1
ATOM 1399 O O . GLY A 1 178 ? -32.363 -16.962 54.439 1.00 61.78 178 GLY A O 1
ATOM 1400 N N . LEU A 1 179 ? -32.435 -15.144 53.140 1.00 59.62 179 LEU A N 1
ATOM 1401 C CA . LEU A 1 179 ? -32.935 -14.251 54.194 1.00 59.62 179 LEU A CA 1
ATOM 1402 C C . LEU A 1 179 ? -34.446 -14.401 54.426 1.00 59.62 179 LEU A C 1
ATOM 1404 O O . LEU A 1 179 ? -34.894 -14.265 55.558 1.00 59.62 179 LEU A O 1
ATOM 1408 N N . SER A 1 180 ? -35.225 -14.740 53.393 1.00 58.34 180 SER A N 1
ATOM 1409 C CA . SER A 1 180 ? -36.677 -14.943 53.528 1.00 58.34 180 SER A CA 1
ATOM 1410 C C . SER A 1 180 ? -37.076 -16.213 54.288 1.00 58.34 180 SER A C 1
ATOM 1412 O O . SER A 1 180 ? -38.209 -16.305 54.743 1.00 58.34 180 SER A O 1
ATOM 1414 N N . GLU A 1 181 ? -36.175 -17.190 54.422 1.00 56.44 181 GLU A N 1
ATOM 1415 C CA . GLU A 1 181 ? -36.440 -18.464 55.113 1.00 56.44 181 GLU A CA 1
ATOM 1416 C C . GLU A 1 181 ? -36.151 -18.388 5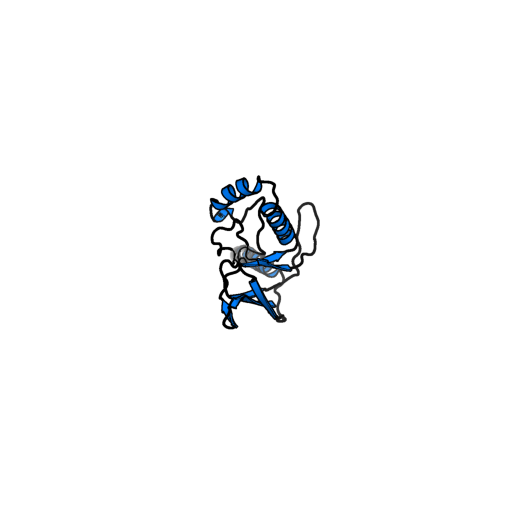6.627 1.00 56.44 181 GLU A C 1
ATOM 1418 O O . GLU A 1 181 ? -36.623 -19.218 57.393 1.00 56.44 181 GLU A O 1
ATOM 1423 N N . VAL A 1 182 ? -35.400 -17.374 57.077 1.00 54.62 182 VAL A N 1
ATOM 1424 C CA . VAL A 1 182 ? -35.044 -17.167 58.497 1.00 54.62 182 VAL A CA 1
ATOM 1425 C C . VAL A 1 182 ? -36.102 -16.340 59.251 1.00 54.62 182 VAL A C 1
ATOM 1427 O O . VAL A 1 182 ? -36.137 -16.362 60.478 1.00 54.62 182 VAL A O 1
ATOM 1430 N N . GLU A 1 183 ? -36.979 -15.626 58.537 1.00 48.84 183 GLU A N 1
ATOM 1431 C CA . GLU A 1 183 ? -38.058 -14.801 59.113 1.00 48.84 183 GLU A CA 1
ATOM 1432 C C . GLU A 1 183 ? -39.426 -15.514 59.232 1.00 48.84 183 GLU A C 1
ATOM 1434 O O . GLU A 1 183 ? -40.393 -14.882 59.661 1.00 48.84 183 GLU A O 1
ATOM 1439 N N . SER A 1 184 ? -39.529 -16.809 58.891 1.00 41.59 184 SER A N 1
ATOM 1440 C CA . SER A 1 184 ? -40.744 -17.635 59.075 1.00 41.59 184 SER A CA 1
ATOM 1441 C C . SER A 1 184 ? -40.618 -18.616 60.233 1.00 41.59 184 SER A C 1
ATOM 1443 O O . SER A 1 184 ? -41.601 -18.758 60.993 1.00 41.59 184 SER A O 1
#

Secondary structure (DSSP, 8-state):
-EEEEEEEEPBPTTSPBPP--EEEEEEEHHHHHHHHHHHHHHTSS-THHHHHHHHHHT--GGGTT--SSS---SSGGGEEEEESEEEEE---SS--EEE-SSS-EEE--EEEEEE-S--SSSSPPPPPSS-EEEEEEEE----S----THHHHHHHHHHHHHHHHHHHHHHHHHHHHHHHTT--

Sequence (184 aa):
MTFCVTFYGALDENGNRAPVEARCHLMTTKQYQRYEQAYSNAHSSYGWWDDIDDLLADRAPELRRYDPMGWTTYRDVHAYEAVNEVSFSLSLDKAEVSRSLFSGEEWEDFYLVIDAWDNGHGGDATTPNSALYADVAAVATPRSFVMPPASVALVLIVLLGGMVAVPAVIQHRYSNAGLSEVES

Radius of gyration: 26.89 Å; chains: 1; bounding box: 69×35×94 Å

Foldseek 3Di:
DKKKKAKWFDADPVRDTDQDFWKKFKAKPVLVVLQVVLVCVVVDPPPPSVVVLVVLLPDDPVCVVVDPRHGDGPPNVRIDARDRMDMDDDDDLDQDWDDDPPDHTDGIDMDIDMGQDDDSPPPHDHRPPGDMDMDMDDDDDDDDDRDPPCPVVVVVCCVVVCVVVVVVVVVVVVVVVVVVVVVD